Protein AF-A0A9J6DFM8-F1 (afdb_monomer)

Mean predicted aligned error: 12.53 Å

Secondary structure (DSSP, 8-state):
-HHHHHHHHHHHHHHHHHHHHHHHHHHHHHHHHHHHHHHHHHHHHHHHHH---HHHHHHHHHS-TTSHHHHHHHHHHHHHHHHHHHHGGGT-HHHHHHHHHHHHHHHHHHHHHHHHHHHHHHHTTSTT--THHHHHHHHHTHHHHHHHHHH-HHHHHHHHHHHHHHHHHHHHHHHHHHHHHHTTS---HHHHHHHHHHHHHHHHHHHHHHHHHHTT--HHHHHHHHHHHHHHHHHHHHHHHHHHHHHHHHHHHHHHHHHHHHHHHHHHHHSPPPP------------

Structure (mmCIF, N/CA/C/O backbone):
data_AF-A0A9J6DFM8-F1
#
_entry.id   AF-A0A9J6DFM8-F1
#
loop_
_atom_site.group_PDB
_atom_site.id
_atom_site.type_symbol
_atom_site.label_atom_id
_atom_site.label_alt_id
_atom_site.label_comp_id
_atom_site.label_asym_id
_atom_site.label_entity_id
_atom_site.label_seq_id
_atom_site.pdbx_PDB_ins_code
_atom_site.Cartn_x
_atom_site.Cartn_y
_atom_site.Cartn_z
_atom_site.occupancy
_atom_site.B_iso_or_equiv
_atom_site.auth_seq_id
_atom_site.auth_comp_id
_atom_site.auth_asym_id
_atom_site.auth_atom_id
_atom_site.pdbx_PDB_model_num
ATOM 1 N N . MET A 1 1 ? -20.768 5.447 91.768 1.00 67.38 1 MET A N 1
ATOM 2 C CA . MET A 1 1 ? -19.581 5.458 90.883 1.00 67.38 1 MET A CA 1
ATOM 3 C C . MET A 1 1 ? -19.637 4.311 89.875 1.00 67.38 1 MET A C 1
ATOM 5 O O . MET A 1 1 ? -19.459 4.559 88.696 1.00 67.38 1 MET A O 1
ATOM 9 N N . GLU A 1 2 ? -19.993 3.099 90.306 1.00 78.81 2 GLU A N 1
ATOM 10 C CA . GLU A 1 2 ? -20.147 1.907 89.450 1.00 78.81 2 GLU A CA 1
ATOM 11 C C . GLU A 1 2 ? -21.120 2.077 88.273 1.00 78.81 2 GLU A C 1
ATOM 13 O O . GLU A 1 2 ? -20.754 1.813 87.133 1.00 78.81 2 GLU A O 1
ATOM 18 N N . ASN A 1 3 ? -22.326 2.605 88.517 1.00 79.19 3 ASN A N 1
ATOM 19 C CA . ASN A 1 3 ? -23.301 2.823 87.442 1.00 79.19 3 ASN A CA 1
ATOM 20 C C . ASN A 1 3 ? -22.791 3.781 86.362 1.00 79.19 3 ASN A C 1
ATOM 22 O O . ASN A 1 3 ? -23.065 3.542 85.198 1.00 79.19 3 ASN A O 1
ATOM 26 N N . MET A 1 4 ? -22.022 4.809 86.740 1.00 83.00 4 MET A N 1
ATOM 27 C CA . MET A 1 4 ? -21.448 5.788 85.809 1.00 83.00 4 MET A CA 1
ATOM 28 C C . MET A 1 4 ? -20.338 5.166 84.952 1.00 83.00 4 MET A C 1
ATOM 30 O O . MET A 1 4 ? -20.261 5.445 83.764 1.00 83.00 4 MET A O 1
ATOM 34 N N . LEU A 1 5 ? -19.511 4.289 85.534 1.00 84.00 5 LEU A N 1
ATOM 35 C CA . LEU A 1 5 ? -18.491 3.536 84.797 1.00 84.00 5 LEU A CA 1
ATOM 36 C C . LEU A 1 5 ? -19.118 2.518 83.838 1.00 84.00 5 LEU A C 1
ATOM 38 O O . LEU A 1 5 ? -18.607 2.318 82.741 1.00 84.00 5 LEU A O 1
ATOM 42 N N . LYS A 1 6 ? -20.246 1.918 84.230 1.00 85.00 6 LYS A N 1
ATOM 43 C CA . LYS A 1 6 ? -20.991 0.979 83.392 1.00 85.00 6 LYS A CA 1
ATOM 44 C C . LYS A 1 6 ? -21.632 1.666 82.182 1.00 85.00 6 LYS A C 1
ATOM 46 O O . LYS A 1 6 ? -21.497 1.154 81.079 1.00 85.00 6 LYS A O 1
ATOM 51 N N . THR A 1 7 ? -22.225 2.853 82.363 1.00 83.31 7 THR A N 1
ATOM 52 C CA . THR A 1 7 ? -22.725 3.664 81.231 1.00 83.31 7 THR A CA 1
ATOM 53 C C . THR A 1 7 ? -21.581 4.082 80.313 1.00 83.31 7 THR A C 1
ATOM 55 O O . THR A 1 7 ? -21.674 3.908 79.107 1.00 83.31 7 THR A O 1
ATOM 58 N N . PHE A 1 8 ? -20.448 4.520 80.874 1.00 86.88 8 PHE A N 1
ATOM 59 C CA . PHE A 1 8 ? -19.274 4.888 80.073 1.00 86.88 8 PHE A CA 1
ATOM 60 C C . PHE A 1 8 ? -18.720 3.713 79.251 1.00 86.88 8 PHE A C 1
ATOM 62 O O . PHE A 1 8 ? -18.283 3.886 78.116 1.00 86.88 8 PHE A O 1
ATOM 69 N N . GLN A 1 9 ? -18.726 2.506 79.821 1.00 87.69 9 GLN A N 1
ATOM 70 C CA . GLN A 1 9 ? -18.308 1.285 79.136 1.00 87.69 9 GLN A CA 1
ATOM 71 C C . GLN A 1 9 ? -19.279 0.895 78.011 1.00 87.69 9 GLN A C 1
ATOM 73 O O . GLN A 1 9 ? -18.832 0.481 76.941 1.00 87.69 9 GLN A O 1
ATOM 78 N N . GLU A 1 10 ? -20.587 1.030 78.237 1.00 88.44 10 GLU A N 1
ATOM 79 C CA . GLU A 1 10 ? -21.624 0.791 77.225 1.00 88.44 10 GLU A CA 1
ATOM 80 C C . GLU A 1 10 ? -21.523 1.808 76.076 1.00 88.44 10 GLU A C 1
ATOM 82 O O . GLU A 1 10 ? -21.520 1.408 74.910 1.00 88.44 10 GLU A O 1
ATOM 87 N N . ASP A 1 11 ? -21.308 3.089 76.387 1.00 90.25 11 ASP A N 1
ATOM 88 C CA . ASP A 1 11 ? -21.128 4.160 75.401 1.00 90.25 11 ASP A CA 1
ATOM 89 C C . ASP A 1 11 ? -19.865 3.941 74.550 1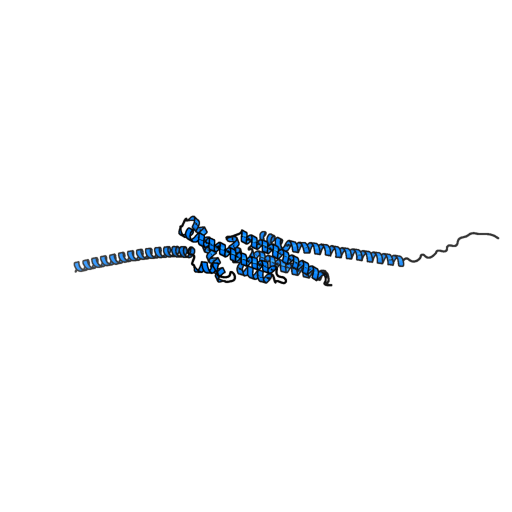.00 90.25 11 ASP A C 1
ATOM 91 O O . ASP A 1 11 ? -19.914 4.019 73.322 1.00 90.25 11 ASP A O 1
ATOM 95 N N . LEU A 1 12 ? -18.733 3.582 75.169 1.00 90.25 12 LEU A N 1
ATOM 96 C CA . LEU A 1 12 ? -17.499 3.243 74.445 1.00 90.25 12 LEU A CA 1
ATOM 97 C C . LEU A 1 12 ? -17.657 1.991 73.571 1.00 90.25 12 LEU A C 1
ATOM 99 O O . LEU A 1 12 ? -17.091 1.928 72.475 1.00 90.25 12 LEU A O 1
ATOM 103 N N . GLY A 1 13 ? -18.425 1.003 74.037 1.00 91.56 13 GLY A N 1
ATOM 104 C CA . GLY A 1 13 ? -18.766 -0.191 73.268 1.00 91.56 13 GLY A CA 1
ATOM 105 C C . GLY A 1 13 ? -19.620 0.137 72.043 1.00 91.56 13 GLY A C 1
ATOM 106 O O . GLY A 1 13 ? -19.314 -0.330 70.944 1.00 91.56 13 GLY A O 1
ATOM 107 N N . SER A 1 14 ? -20.633 0.992 72.211 1.00 91.94 14 SER A N 1
ATOM 108 C CA . SER A 1 14 ? -21.498 1.461 71.124 1.00 91.94 14 SER A CA 1
ATOM 109 C C . SER A 1 14 ? -20.715 2.272 70.094 1.00 91.94 14 SER A C 1
ATOM 111 O O . SER A 1 14 ? -20.761 1.959 68.908 1.00 91.94 14 SER A O 1
ATOM 113 N N . ILE A 1 15 ? -19.906 3.239 70.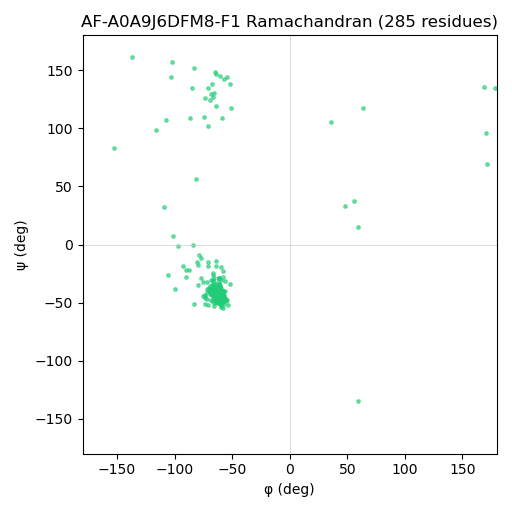540 1.00 92.56 15 ILE A N 1
ATOM 114 C CA . ILE A 1 15 ? -19.061 4.059 69.658 1.00 92.56 15 ILE A CA 1
ATOM 115 C C . ILE A 1 15 ? -18.067 3.181 68.893 1.00 92.56 15 ILE A C 1
ATOM 117 O O . ILE A 1 15 ? -17.883 3.353 67.691 1.00 92.56 15 ILE A O 1
ATOM 121 N N . SER A 1 16 ? -17.444 2.201 69.552 1.00 91.75 16 SER A N 1
ATOM 122 C CA . SER A 1 16 ? -16.525 1.275 68.878 1.00 91.75 16 SER A CA 1
ATOM 123 C C . SER A 1 16 ? -17.242 0.435 67.819 1.00 91.75 16 SER A C 1
ATOM 125 O O . SER A 1 16 ? -16.698 0.205 66.739 1.00 91.75 16 SER A O 1
ATOM 127 N N . HIS A 1 17 ? -18.475 0.004 68.091 1.00 92.62 17 HIS A N 1
ATOM 128 C CA . HIS A 1 17 ? -19.290 -0.721 67.122 1.00 92.62 17 HIS A CA 1
ATOM 129 C C . HIS A 1 17 ? -19.722 0.166 65.943 1.00 92.62 17 HIS A C 1
ATOM 131 O O . HIS A 1 17 ? -19.662 -0.264 64.790 1.00 92.62 17 HIS A O 1
ATOM 137 N N . GLU A 1 18 ? -20.088 1.421 66.198 1.00 93.94 18 GLU A N 1
ATOM 138 C CA . GLU A 1 18 ? -20.380 2.417 65.162 1.00 93.94 18 GLU A CA 1
ATOM 139 C C . GLU A 1 18 ? -19.152 2.714 64.292 1.00 93.94 18 GLU A C 1
ATOM 141 O O . GLU A 1 18 ? -19.245 2.732 63.066 1.00 93.94 18 GLU A O 1
ATOM 146 N N . ILE A 1 19 ? -17.969 2.855 64.896 1.00 92.56 19 ILE A N 1
ATOM 147 C CA . ILE A 1 19 ? -16.711 3.028 64.160 1.00 92.56 19 ILE A CA 1
ATOM 148 C C . ILE A 1 19 ? -16.433 1.803 63.281 1.00 92.56 19 ILE A C 1
ATOM 150 O O . ILE A 1 19 ? -16.115 1.956 62.101 1.00 92.56 19 ILE A O 1
ATOM 154 N N . LEU A 1 20 ? -16.595 0.588 63.815 1.00 92.88 20 LEU A N 1
ATOM 155 C CA . LEU A 1 20 ? -16.390 -0.647 63.053 1.00 92.88 20 LEU A CA 1
ATOM 156 C C . LEU A 1 20 ? -17.388 -0.785 61.898 1.00 92.88 20 LEU A C 1
ATOM 158 O O . LEU A 1 20 ? -16.997 -1.158 60.790 1.00 92.88 20 LEU A O 1
ATOM 162 N N . THR A 1 21 ? -18.661 -0.466 62.124 1.00 93.50 21 THR A N 1
ATOM 163 C CA . THR A 1 21 ? -19.697 -0.526 61.082 1.00 93.50 21 THR A CA 1
ATOM 164 C C . THR A 1 21 ? -19.465 0.527 60.000 1.00 93.50 21 THR A C 1
ATOM 166 O O . THR A 1 21 ? -19.505 0.187 58.815 1.00 93.50 21 THR A O 1
ATOM 169 N N . LEU A 1 22 ? -19.114 1.766 60.361 1.00 93.88 22 LEU A N 1
ATOM 170 C CA . LEU A 1 22 ? -18.714 2.804 59.403 1.00 93.88 22 LEU A CA 1
ATOM 171 C C . LEU A 1 22 ? -17.469 2.398 58.607 1.00 93.88 22 LEU A C 1
ATOM 173 O O . LEU A 1 22 ? -17.415 2.595 57.390 1.00 93.88 22 LEU A O 1
ATOM 177 N N . GLN A 1 23 ? -16.482 1.783 59.258 1.00 93.19 23 GLN A N 1
ATOM 178 C CA . GLN A 1 23 ? -15.271 1.310 58.593 1.00 93.19 23 GLN A CA 1
ATOM 179 C C . GLN A 1 23 ? -15.583 0.188 57.591 1.00 93.19 23 GLN A C 1
ATOM 181 O O . GLN A 1 23 ? -15.124 0.239 56.448 1.00 93.19 23 GLN A O 1
ATOM 186 N N . GLN A 1 24 ? -16.421 -0.784 57.964 1.00 93.81 24 GLN A N 1
ATOM 187 C CA . GLN A 1 24 ? -16.883 -1.842 57.056 1.00 93.81 24 GLN A CA 1
ATOM 188 C C . GLN A 1 24 ? -17.677 -1.277 55.868 1.00 93.81 24 GLN A C 1
ATOM 190 O O . GLN A 1 24 ? -17.460 -1.686 54.722 1.00 93.81 24 GLN A O 1
ATOM 195 N N . GLN A 1 25 ? -18.559 -0.304 56.111 1.00 93.94 25 GLN A N 1
ATOM 196 C CA . GLN A 1 25 ? -19.316 0.373 55.056 1.00 93.94 25 GLN A CA 1
ATOM 197 C C . GLN A 1 25 ? -18.403 1.152 54.104 1.00 93.94 25 GLN A C 1
ATOM 199 O O . GLN A 1 25 ? -18.582 1.064 52.888 1.00 93.94 25 GLN A O 1
ATOM 204 N N . SER A 1 26 ? -17.396 1.855 54.628 1.00 94.56 26 SER A N 1
ATOM 205 C CA . SER A 1 26 ? -16.405 2.590 53.834 1.00 94.56 26 SER A CA 1
ATOM 206 C C . SER A 1 26 ? -15.612 1.661 52.908 1.00 94.56 26 SER A C 1
ATOM 208 O O . SER A 1 26 ? -15.502 1.920 51.707 1.00 94.56 26 SER A O 1
ATOM 210 N N . VAL A 1 27 ? -15.147 0.514 53.417 1.00 95.06 27 VAL A N 1
ATOM 211 C CA . VAL A 1 27 ? -14.436 -0.497 52.612 1.00 95.06 27 VAL A CA 1
ATOM 212 C C . VAL A 1 27 ? -15.343 -1.081 51.528 1.00 95.06 27 VAL A C 1
ATOM 214 O O . VAL A 1 27 ? -14.951 -1.151 50.361 1.00 95.06 27 VAL A O 1
ATOM 217 N N . SER A 1 28 ? -16.576 -1.447 51.884 1.00 95.31 28 SER A N 1
ATOM 218 C CA . SER A 1 28 ? -17.578 -1.949 50.935 1.00 95.31 28 SER A CA 1
ATOM 219 C C . SER A 1 28 ? -17.885 -0.928 49.829 1.00 95.31 28 SER A C 1
ATOM 221 O O . SER A 1 28 ? -17.922 -1.272 48.643 1.00 95.31 28 SER A O 1
ATOM 223 N N . MET A 1 29 ? -18.035 0.350 50.183 1.00 93.94 29 MET A N 1
ATOM 224 C CA . MET A 1 29 ? -18.253 1.434 49.225 1.00 93.94 29 MET A CA 1
ATOM 225 C C . MET A 1 29 ? -17.044 1.637 48.304 1.00 93.94 29 MET A C 1
ATOM 227 O O . MET A 1 29 ? -17.220 1.785 47.094 1.00 93.94 29 MET A O 1
ATOM 231 N N . ASN A 1 30 ? -15.824 1.586 48.843 1.00 95.25 30 ASN A N 1
ATOM 232 C CA . ASN A 1 30 ? -14.598 1.724 48.059 1.00 95.25 30 ASN A CA 1
ATOM 233 C C . ASN A 1 30 ? -14.430 0.579 47.046 1.00 95.25 30 ASN A C 1
ATOM 235 O O . ASN A 1 30 ? -14.109 0.826 45.885 1.00 95.25 30 ASN A O 1
ATOM 239 N N . LEU A 1 31 ? -14.727 -0.662 47.447 1.00 94.44 31 LEU A N 1
ATOM 240 C CA . LEU A 1 31 ? -14.725 -1.813 46.539 1.00 94.44 31 LEU A CA 1
ATOM 241 C C . LEU A 1 31 ? -15.744 -1.641 45.406 1.00 94.44 31 LEU A C 1
ATOM 243 O O . LEU A 1 31 ? -15.413 -1.840 44.238 1.00 94.44 31 LEU A O 1
ATOM 247 N N . ARG A 1 32 ? -16.968 -1.199 45.723 1.00 94.50 32 ARG A N 1
ATOM 248 C CA . ARG A 1 32 ? -17.992 -0.907 44.705 1.00 94.50 32 ARG A CA 1
ATOM 249 C C . ARG A 1 32 ? -17.545 0.193 43.743 1.00 94.50 32 ARG A C 1
ATOM 251 O O . ARG A 1 32 ? -17.797 0.076 42.546 1.00 94.50 32 ARG A O 1
ATOM 258 N N . LEU A 1 33 ? -16.886 1.238 44.245 1.00 94.56 33 LEU A N 1
ATOM 259 C CA . LEU A 1 33 ? -16.336 2.313 43.420 1.00 94.56 33 LEU A CA 1
ATOM 260 C C . LEU A 1 33 ? -15.269 1.778 42.458 1.00 94.56 33 LEU A C 1
ATOM 262 O O . LEU A 1 33 ? -15.374 2.020 41.258 1.00 94.56 33 LEU A O 1
ATOM 266 N N . LYS A 1 34 ? -14.293 1.013 42.963 1.00 94.25 34 LYS A N 1
ATOM 267 C CA . LYS A 1 34 ? -13.225 0.415 42.148 1.00 94.25 34 LYS A CA 1
ATOM 268 C C . LYS A 1 34 ? -13.783 -0.499 41.061 1.00 94.25 34 LYS A C 1
ATOM 270 O O . LYS A 1 34 ? -13.411 -0.357 39.902 1.00 94.25 34 LYS A O 1
ATOM 275 N N . ASN A 1 35 ? -14.742 -1.359 41.407 1.00 94.06 35 ASN A N 1
ATOM 276 C CA . ASN A 1 35 ? -15.396 -2.237 40.435 1.00 94.06 35 ASN A CA 1
ATOM 277 C C . ASN A 1 35 ? -16.120 -1.432 39.344 1.00 94.06 35 ASN A C 1
ATOM 279 O O . ASN A 1 35 ? -15.998 -1.743 38.163 1.00 94.06 35 ASN A O 1
ATOM 283 N N . ARG A 1 36 ? -16.836 -0.359 39.714 1.00 94.12 36 ARG A N 1
ATOM 284 C CA . ARG A 1 36 ? -17.502 0.523 38.738 1.00 94.12 36 ARG A CA 1
ATOM 285 C C . ARG A 1 36 ? -16.509 1.270 37.852 1.00 94.12 36 ARG A C 1
ATOM 287 O O . ARG A 1 36 ? -16.782 1.434 36.671 1.00 94.12 36 ARG A O 1
ATOM 294 N N . GLN A 1 37 ? -15.384 1.725 38.399 1.00 93.69 37 GLN A N 1
ATOM 295 C CA . GLN A 1 37 ? -14.336 2.395 37.625 1.00 93.69 37 GLN A CA 1
ATOM 296 C C . GLN A 1 37 ? -13.679 1.443 36.624 1.00 93.69 37 GLN A C 1
ATOM 298 O O . GLN A 1 37 ? -13.508 1.828 35.472 1.00 93.69 37 GLN A O 1
ATOM 303 N N . ALA A 1 38 ? -13.392 0.204 37.033 1.00 93.19 38 ALA A N 1
ATOM 304 C CA . ALA A 1 38 ? -12.849 -0.820 36.144 1.00 93.19 38 ALA A CA 1
ATOM 305 C C . ALA A 1 38 ? -13.804 -1.105 34.974 1.00 93.19 38 ALA A C 1
ATOM 307 O O . ALA A 1 38 ? -13.418 -0.976 33.818 1.00 93.19 38 ALA A O 1
ATOM 308 N N . VAL A 1 39 ? -15.083 -1.375 35.265 1.00 92.62 39 VAL A N 1
ATOM 309 C CA . VAL A 1 39 ? -16.096 -1.624 34.223 1.00 92.62 39 VAL A CA 1
ATOM 310 C C . VAL A 1 39 ? -16.307 -0.399 33.328 1.00 92.62 39 VAL A C 1
ATOM 312 O O . VAL A 1 39 ? -16.448 -0.538 32.117 1.00 92.62 39 VAL A O 1
ATOM 315 N N . ARG A 1 40 ? -16.309 0.814 33.896 1.00 92.75 40 ARG A N 1
ATOM 316 C CA . ARG A 1 40 ? -16.409 2.052 33.112 1.00 92.75 40 ARG A CA 1
ATOM 317 C C . ARG A 1 40 ? -15.230 2.208 32.148 1.00 92.75 40 ARG A C 1
ATOM 319 O O . ARG A 1 40 ? -15.454 2.686 31.043 1.00 92.75 40 ARG A O 1
ATOM 326 N N . GLY A 1 41 ? -14.017 1.838 32.559 1.00 91.38 41 GLY A N 1
ATOM 327 C CA . GLY A 1 41 ? -12.832 1.874 31.699 1.00 91.38 41 GLY A CA 1
ATOM 328 C C . GLY A 1 41 ? -12.999 0.980 30.472 1.00 91.38 41 GLY A C 1
ATOM 329 O O . GLY A 1 41 ? -12.922 1.472 29.350 1.00 91.38 41 GLY A O 1
ATOM 330 N N . GLU A 1 42 ? -13.344 -0.290 30.697 1.00 89.44 42 GLU A N 1
ATOM 331 C CA . GLU A 1 42 ? -13.592 -1.274 29.632 1.00 89.44 42 GLU A CA 1
ATOM 332 C C . GLU A 1 42 ? -14.700 -0.816 28.666 1.00 89.44 42 GLU A C 1
AT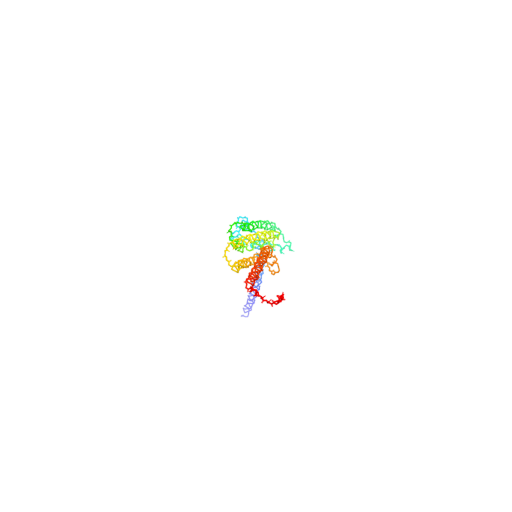OM 334 O O . GLU A 1 42 ? -14.552 -0.886 27.447 1.00 89.44 42 GLU A O 1
ATOM 339 N N . LEU A 1 43 ? -15.810 -0.292 29.201 1.00 88.25 43 LEU A N 1
ATOM 340 C CA . LEU A 1 43 ? -16.917 0.210 28.382 1.00 88.25 43 LEU A CA 1
ATOM 341 C C . LEU A 1 43 ? -16.540 1.467 27.591 1.00 88.25 43 LEU A C 1
ATOM 343 O O . LEU A 1 43 ? -16.966 1.601 26.449 1.00 88.25 43 LEU A O 1
ATOM 347 N N . SER A 1 44 ? -15.762 2.381 28.180 1.00 91.62 44 SER A N 1
ATOM 348 C CA . SER A 1 44 ? -15.301 3.588 27.482 1.00 91.62 44 SER A CA 1
ATOM 349 C C . SER A 1 44 ? -14.430 3.212 26.294 1.00 91.62 44 SER A C 1
ATOM 351 O O . SER A 1 44 ? -14.696 3.671 25.190 1.00 91.62 44 SER A O 1
ATOM 353 N N . GLN A 1 45 ? -13.463 2.316 26.503 1.00 89.12 45 GLN A N 1
ATOM 354 C CA . GLN A 1 45 ? -12.590 1.843 25.436 1.00 89.12 45 GLN A CA 1
ATOM 355 C C . GLN A 1 45 ? -13.390 1.170 24.315 1.00 89.12 45 GLN A C 1
ATOM 357 O O . GLN A 1 45 ? -13.209 1.499 23.148 1.00 89.12 45 GLN A O 1
ATOM 362 N N . PHE A 1 46 ? -14.349 0.305 24.660 1.00 88.25 46 PHE A N 1
ATOM 363 C CA . PHE A 1 46 ? -15.223 -0.321 23.666 1.00 88.25 46 PHE A CA 1
ATOM 364 C C . PHE A 1 46 ? -16.006 0.709 22.834 1.00 88.25 46 PHE A C 1
ATOM 366 O O . PHE A 1 46 ? -16.136 0.564 21.617 1.00 88.25 46 PHE A O 1
ATOM 373 N N . VAL A 1 47 ? -16.542 1.750 23.480 1.00 88.44 47 VAL A N 1
ATOM 374 C CA . VAL A 1 47 ? -17.268 2.823 22.787 1.00 88.44 47 VAL A CA 1
ATOM 375 C C . VAL A 1 47 ? -16.327 3.625 21.888 1.00 88.44 47 VAL A C 1
ATOM 377 O O . VAL A 1 47 ? -16.684 3.904 20.744 1.00 88.44 47 VAL A O 1
ATOM 380 N N . ASP A 1 48 ? -15.124 3.945 22.356 1.00 88.19 48 ASP A N 1
ATOM 381 C CA . ASP A 1 48 ? -14.117 4.661 21.570 1.00 88.19 48 ASP A CA 1
ATOM 382 C C . ASP A 1 48 ? -13.666 3.848 20.347 1.00 88.19 48 ASP A C 1
ATOM 384 O O . ASP A 1 48 ? -13.433 4.415 19.275 1.00 88.19 48 ASP A O 1
ATOM 388 N N . ASP A 1 49 ? -13.630 2.520 20.456 1.00 87.94 49 ASP A N 1
ATOM 389 C CA . ASP A 1 49 ? -13.285 1.617 19.359 1.00 87.94 49 ASP A CA 1
ATOM 390 C C . ASP A 1 49 ? -14.423 1.461 18.343 1.00 87.94 49 ASP A C 1
ATOM 392 O O . ASP A 1 49 ? -14.157 1.380 17.143 1.00 87.94 49 ASP A O 1
ATOM 396 N N . ILE A 1 50 ? -15.690 1.531 18.762 1.00 88.50 50 ILE A N 1
ATOM 397 C CA . ILE A 1 50 ? -16.836 1.369 17.853 1.00 88.50 50 ILE A CA 1
ATOM 398 C C . ILE A 1 50 ? -17.334 2.681 17.236 1.00 88.50 50 ILE A C 1
ATOM 400 O O . ILE A 1 50 ? -17.885 2.671 16.138 1.00 88.50 50 ILE A O 1
ATOM 404 N N . ILE A 1 51 ? -17.155 3.821 17.907 1.00 90.31 51 ILE A N 1
ATOM 405 C CA . ILE A 1 51 ? -17.729 5.092 17.455 1.00 90.31 51 ILE A CA 1
ATOM 406 C C . ILE A 1 51 ? -17.080 5.564 16.151 1.00 90.31 51 ILE A C 1
ATOM 408 O O . ILE A 1 51 ? -15.863 5.505 15.994 1.00 90.31 51 ILE A O 1
ATOM 412 N N . VAL A 1 52 ? -17.879 6.067 15.212 1.00 92.50 52 VAL A N 1
ATOM 413 C CA . VAL A 1 52 ? -17.385 6.690 13.976 1.00 92.50 52 VAL A CA 1
ATOM 414 C C . VAL A 1 52 ? -17.799 8.160 13.990 1.00 92.50 52 VAL A C 1
ATOM 416 O O . VAL A 1 52 ? -18.954 8.464 13.693 1.00 92.50 52 VAL A O 1
ATOM 419 N N . PRO A 1 53 ? -16.895 9.079 14.378 1.00 92.75 53 PRO A N 1
ATOM 420 C CA . PRO A 1 53 ? -17.191 10.506 14.396 1.00 92.75 53 PRO A CA 1
ATOM 421 C C . PRO A 1 53 ? -17.449 11.058 12.990 1.00 92.75 53 PRO A C 1
ATOM 423 O O . PRO A 1 53 ? -16.822 10.635 12.019 1.00 92.75 53 PRO A O 1
ATOM 426 N N . GLU A 1 54 ? -18.302 12.076 12.880 1.00 91.19 54 GLU A N 1
ATOM 427 C CA . GLU A 1 54 ? -18.573 12.749 11.601 1.00 91.19 54 GLU A CA 1
ATOM 428 C C . GLU A 1 54 ? -17.313 13.394 11.002 1.00 91.19 54 GLU A C 1
ATOM 430 O O . GLU A 1 54 ? -17.093 13.336 9.795 1.00 91.19 54 GLU A O 1
ATOM 435 N N . SER A 1 55 ? -16.417 13.911 11.846 1.00 92.75 55 SER A N 1
ATOM 436 C CA . SER A 1 55 ? -15.121 14.446 11.416 1.00 92.75 55 SER A CA 1
ATOM 437 C C . SER A 1 55 ? -14.253 13.406 10.699 1.00 92.75 55 SER A C 1
ATOM 439 O O . SER A 1 55 ? -13.590 13.729 9.716 1.00 92.75 55 SER A O 1
ATOM 441 N N . MET A 1 56 ? -14.285 12.145 11.141 1.00 92.81 56 MET A N 1
ATOM 442 C CA . MET A 1 56 ? -13.574 11.047 10.482 1.00 92.81 56 MET A CA 1
ATOM 443 C C . MET A 1 56 ? -14.157 10.774 9.092 1.00 92.81 56 MET A C 1
ATOM 445 O O . MET A 1 56 ? -13.407 10.587 8.133 1.00 92.81 56 MET A O 1
ATOM 449 N N . ILE A 1 57 ? -15.489 10.788 8.975 1.00 93.44 57 ILE A N 1
ATOM 450 C CA . ILE A 1 57 ? -16.189 10.621 7.697 1.00 93.44 57 ILE A CA 1
ATOM 451 C C . ILE A 1 57 ? -15.766 11.730 6.732 1.00 93.44 57 ILE A C 1
ATOM 453 O O . ILE A 1 57 ? -15.282 11.430 5.641 1.00 93.44 57 ILE A O 1
ATOM 457 N N . LEU A 1 58 ? -15.881 12.994 7.148 1.00 93.69 58 LEU A N 1
ATOM 458 C CA . LEU A 1 58 ? -15.530 14.152 6.323 1.00 93.69 58 LEU A CA 1
ATOM 459 C C . LEU A 1 58 ? -14.071 14.100 5.862 1.00 93.69 58 LEU A C 1
ATOM 461 O O . LEU A 1 58 ? -13.805 14.234 4.670 1.00 93.69 58 LEU A O 1
ATOM 465 N N . ASN A 1 59 ? -13.139 13.783 6.763 1.00 94.19 59 ASN A N 1
ATOM 466 C CA . ASN A 1 59 ? -11.724 13.672 6.412 1.00 94.19 59 ASN A CA 1
ATOM 467 C C . ASN A 1 59 ? -11.461 12.566 5.371 1.00 94.19 59 ASN A C 1
ATOM 469 O O . ASN A 1 59 ? -10.732 12.763 4.400 1.00 94.19 59 ASN A O 1
ATOM 473 N N . ILE A 1 60 ? -12.084 11.391 5.504 1.00 94.62 60 ILE A N 1
ATOM 474 C CA . ILE A 1 60 ? -11.916 10.314 4.511 1.00 94.62 60 ILE A CA 1
ATOM 475 C C . ILE A 1 60 ? -12.508 10.723 3.152 1.00 94.62 60 ILE A C 1
ATOM 477 O O . ILE A 1 60 ? -11.925 10.428 2.099 1.00 94.62 60 ILE A O 1
ATOM 481 N N . LEU A 1 61 ? -13.651 11.413 3.151 1.00 93.38 61 LEU A N 1
ATOM 482 C CA . LEU A 1 61 ? -14.337 11.838 1.932 1.00 93.38 61 LEU A CA 1
ATOM 483 C C . LEU A 1 61 ? -13.584 12.959 1.203 1.00 93.38 61 LEU A C 1
ATOM 485 O O . LEU A 1 61 ? -13.287 12.813 0.012 1.00 93.38 61 LEU A O 1
ATOM 489 N N . GLU A 1 62 ? -13.236 14.031 1.907 1.00 93.06 62 GLU A N 1
ATOM 490 C CA . GLU A 1 62 ? -12.837 15.316 1.321 1.00 93.06 62 GLU A CA 1
ATOM 491 C C . GLU A 1 62 ? -11.321 15.514 1.285 1.00 93.06 62 GLU A C 1
ATOM 493 O O . GLU A 1 62 ? -10.794 15.989 0.280 1.00 93.06 62 GLU A O 1
ATOM 498 N N . THR A 1 63 ? -10.594 15.073 2.314 1.00 93.00 63 THR A N 1
ATOM 499 C CA . THR A 1 63 ? -9.153 15.329 2.433 1.00 93.00 63 THR A CA 1
ATOM 500 C C . THR A 1 63 ? -8.363 14.622 1.325 1.00 93.00 63 THR A C 1
ATOM 502 O O . THR A 1 63 ? -8.558 13.420 1.094 1.00 93.00 63 THR A O 1
ATOM 505 N N . PRO A 1 64 ? -7.457 15.311 0.612 1.00 92.81 64 PRO A N 1
ATOM 506 C CA . PRO A 1 64 ? -6.557 14.681 -0.344 1.00 92.81 64 PRO A CA 1
ATOM 507 C C . PRO A 1 64 ? -5.697 13.586 0.299 1.00 92.81 64 PRO A C 1
ATOM 509 O O . PRO A 1 64 ? -5.176 13.731 1.399 1.00 92.81 64 PRO A O 1
ATOM 512 N N . VAL A 1 65 ? -5.459 12.500 -0.433 1.00 93.12 65 VAL A N 1
ATOM 513 C CA . VAL A 1 65 ? -4.643 11.357 0.032 1.00 93.12 65 VAL A CA 1
ATOM 514 C C . VAL A 1 65 ? -3.171 11.688 0.299 1.00 93.12 65 VAL A C 1
ATOM 516 O O . VAL A 1 65 ? -2.456 10.891 0.895 1.00 93.12 65 VAL A O 1
ATOM 519 N N . THR A 1 66 ? -2.687 12.837 -0.169 1.00 91.19 66 THR A N 1
ATOM 520 C CA . THR A 1 66 ? -1.315 13.301 0.069 1.00 91.19 66 THR A CA 1
ATOM 521 C C . THR A 1 66 ? -1.129 13.933 1.445 1.00 91.19 66 THR A C 1
ATOM 523 O O . THR A 1 66 ? 0.008 14.099 1.879 1.00 91.19 66 THR A O 1
ATOM 526 N N . GLU A 1 67 ? -2.221 14.316 2.104 1.00 92.94 67 GLU A N 1
ATOM 527 C CA . GLU A 1 67 ? -2.198 14.984 3.402 1.00 92.94 67 GLU A CA 1
ATOM 528 C C . GLU A 1 67 ? -2.062 13.974 4.548 1.00 92.94 67 GLU A C 1
ATOM 530 O O . GLU A 1 67 ? -2.454 12.806 4.440 1.00 92.94 67 GLU A O 1
ATOM 535 N N . LYS A 1 68 ? -1.459 14.417 5.655 1.00 91.94 68 LYS A N 1
ATOM 536 C CA . LYS A 1 68 ? -1.142 13.550 6.800 1.00 91.94 68 LYS A CA 1
ATOM 537 C C . LYS A 1 68 ? -2.415 13.113 7.520 1.00 91.94 68 LYS A C 1
ATOM 539 O O . LYS A 1 68 ? -2.520 11.973 7.962 1.00 91.94 68 LYS A O 1
ATOM 544 N N . GLU A 1 69 ? -3.385 14.009 7.567 1.00 93.44 69 GLU A N 1
ATOM 545 C CA . GLU A 1 69 ? -4.696 13.853 8.173 1.00 93.44 69 GLU A CA 1
ATOM 546 C C . GLU A 1 69 ? -5.431 12.656 7.561 1.00 93.44 69 GLU A C 1
ATOM 548 O O . GLU A 1 69 ? -5.958 11.819 8.289 1.00 93.44 69 GLU A O 1
ATOM 553 N N . PHE A 1 70 ? -5.392 12.499 6.231 1.00 95.88 70 PHE A N 1
ATOM 554 C CA . PHE A 1 70 ? -5.989 11.337 5.568 1.00 95.88 70 PHE A CA 1
ATOM 555 C C . PHE A 1 70 ? -5.335 10.028 6.026 1.00 95.88 70 PHE A C 1
ATOM 557 O O . PHE A 1 70 ? -6.031 9.053 6.308 1.00 95.88 70 PHE A O 1
ATOM 564 N N . LEU A 1 71 ? -4.002 10.000 6.125 1.00 94.44 71 LEU A N 1
ATOM 565 C CA . LEU A 1 71 ? -3.265 8.814 6.558 1.00 94.44 71 LEU A CA 1
ATOM 566 C C . LEU A 1 71 ? -3.589 8.444 8.014 1.00 94.44 71 LEU A C 1
ATOM 568 O O . LEU A 1 71 ? -3.811 7.272 8.307 1.00 94.44 71 LEU A O 1
ATOM 572 N N . GLU A 1 72 ? -3.652 9.425 8.914 1.00 94.56 72 GLU A N 1
ATOM 573 C CA . GLU A 1 72 ? -4.027 9.213 10.318 1.00 94.56 72 GLU A CA 1
ATOM 574 C C . GLU A 1 72 ? -5.446 8.645 10.441 1.00 94.56 72 GLU A C 1
ATOM 576 O O . GLU A 1 72 ? -5.657 7.646 11.131 1.00 94.56 72 GLU A O 1
ATOM 581 N N . GLN A 1 73 ? -6.409 9.212 9.710 1.00 95.06 73 GLN A N 1
ATOM 582 C CA . GLN A 1 73 ? -7.781 8.697 9.700 1.00 95.06 73 GLN A CA 1
ATOM 583 C C . GLN A 1 73 ? -7.884 7.310 9.055 1.00 95.06 73 GLN A C 1
ATOM 585 O O . GLN A 1 73 ? -8.720 6.506 9.468 1.00 95.06 73 GLN A O 1
ATOM 590 N N . LEU A 1 74 ? -7.021 6.988 8.088 1.00 96.38 74 LEU A N 1
ATOM 591 C CA . LEU A 1 74 ? -6.966 5.659 7.483 1.00 96.38 74 LEU A CA 1
ATOM 592 C C . LEU A 1 74 ? -6.497 4.589 8.483 1.00 96.38 74 LEU A C 1
ATOM 594 O O . LEU A 1 74 ? -7.066 3.501 8.496 1.00 96.38 74 LEU A O 1
ATOM 598 N N . TYR A 1 75 ? -5.519 4.892 9.346 1.00 95.56 75 TYR A N 1
ATOM 599 C CA . TYR A 1 75 ? -5.122 3.985 10.435 1.00 95.56 75 TYR A CA 1
ATOM 600 C C . TYR A 1 75 ? -6.267 3.749 11.424 1.00 95.56 75 TYR A C 1
ATOM 602 O O . TYR A 1 75 ? -6.525 2.612 11.817 1.00 95.56 75 TYR A O 1
ATOM 610 N N . VAL A 1 76 ? -6.989 4.812 11.794 1.00 95.25 76 VAL A N 1
ATOM 611 C CA . VAL A 1 76 ? -8.165 4.694 12.668 1.00 95.25 76 VAL A CA 1
ATOM 612 C C . VAL A 1 76 ? -9.243 3.839 11.998 1.00 95.25 76 VAL A C 1
ATOM 614 O O . VAL A 1 76 ? -9.816 2.962 12.639 1.00 95.25 76 VAL A O 1
ATOM 617 N N . LEU A 1 77 ? -9.493 4.036 10.700 1.00 95.69 77 LEU A N 1
ATOM 618 C CA . LEU A 1 77 ? -10.446 3.228 9.937 1.00 95.69 77 LEU A CA 1
ATOM 619 C C . LEU A 1 77 ? -10.053 1.748 9.914 1.00 95.69 77 LEU A C 1
ATOM 621 O O . LEU A 1 77 ? -10.906 0.894 10.148 1.00 95.69 77 LEU A O 1
ATOM 625 N N . ASP A 1 78 ? -8.781 1.445 9.664 1.00 96.00 78 ASP A N 1
ATOM 626 C CA . ASP A 1 78 ? -8.248 0.079 9.639 1.00 96.00 78 ASP A CA 1
ATOM 627 C C . ASP A 1 78 ? -8.452 -0.648 10.978 1.00 96.00 78 ASP A C 1
ATOM 629 O O . ASP A 1 78 ? -8.971 -1.770 11.010 1.00 96.00 78 ASP A O 1
ATOM 633 N N . HIS A 1 79 ? -8.135 0.031 12.086 1.00 93.62 79 HIS A N 1
ATOM 634 C CA . HIS A 1 79 ? -8.359 -0.483 13.435 1.00 93.62 79 HIS A CA 1
ATOM 635 C C . HIS A 1 79 ? -9.846 -0.752 13.693 1.00 93.62 79 HIS A C 1
ATOM 637 O O . HIS A 1 79 ? -10.217 -1.853 14.094 1.00 93.62 79 HIS A O 1
ATOM 643 N N . LYS A 1 80 ? -10.717 0.221 13.393 1.00 93.38 80 LYS A N 1
ATOM 644 C CA . LYS A 1 80 ? -12.167 0.105 13.614 1.00 93.38 80 LYS A CA 1
ATOM 645 C C . LYS A 1 80 ? -12.799 -1.013 12.791 1.00 93.38 80 LYS A C 1
ATOM 647 O O . LYS A 1 80 ? -13.610 -1.774 13.314 1.00 93.38 80 LYS A O 1
ATOM 652 N N . ILE A 1 81 ? -12.411 -1.158 11.522 1.00 93.44 81 ILE A N 1
ATOM 653 C CA . ILE A 1 81 ? -12.879 -2.259 10.669 1.00 93.44 81 ILE A CA 1
ATOM 654 C C . ILE A 1 81 ? -12.454 -3.606 11.258 1.00 93.44 81 ILE A C 1
ATOM 656 O O . ILE A 1 81 ? -13.267 -4.530 11.310 1.00 93.44 81 ILE A O 1
ATOM 660 N N . SER A 1 82 ? -11.198 -3.730 11.689 1.00 91.88 82 SER A N 1
ATOM 661 C CA . SER A 1 82 ? -10.668 -4.971 12.262 1.00 91.88 82 SER A CA 1
ATOM 662 C C . SER A 1 82 ? -11.373 -5.319 13.574 1.00 91.88 82 SER A C 1
ATOM 664 O O . SER A 1 82 ? -11.878 -6.431 13.719 1.00 91.88 82 SER A O 1
ATOM 666 N N . PHE A 1 83 ? -11.544 -4.338 14.461 1.00 90.19 83 PHE A N 1
ATOM 667 C CA . PHE A 1 83 ? -12.262 -4.498 15.721 1.00 90.19 83 PHE A CA 1
ATOM 668 C C . PHE A 1 83 ? -13.718 -4.932 15.511 1.00 90.19 83 PHE A C 1
ATOM 670 O O . PHE A 1 83 ? -14.169 -5.911 16.103 1.00 90.19 83 PHE A O 1
ATOM 677 N N . VAL A 1 84 ? -14.465 -4.262 14.626 1.00 89.69 84 VAL A N 1
ATOM 678 C CA . VAL A 1 84 ? -15.865 -4.625 14.344 1.00 89.69 84 VAL A CA 1
ATOM 679 C C . VAL A 1 84 ? -15.966 -6.019 13.714 1.00 89.69 84 VAL A C 1
ATOM 681 O O . VAL A 1 84 ? -16.885 -6.770 14.046 1.00 89.69 84 VAL A O 1
ATOM 684 N N . LYS A 1 85 ? -15.011 -6.410 12.857 1.00 86.31 85 LYS A N 1
ATOM 685 C CA . LYS A 1 85 ? -14.930 -7.780 12.321 1.00 86.31 85 LYS A CA 1
ATOM 686 C C . LYS A 1 85 ? -14.697 -8.810 13.431 1.00 86.31 85 LYS A C 1
ATOM 688 O O . LYS A 1 85 ? -15.381 -9.829 13.445 1.00 86.31 85 LYS A O 1
ATOM 693 N N . GLU A 1 86 ? -13.797 -8.542 14.374 1.00 85.94 86 GLU A N 1
ATOM 694 C CA . GLU A 1 86 ? -13.518 -9.424 15.516 1.00 85.94 86 GLU A CA 1
ATOM 695 C C . GLU A 1 86 ? -14.691 -9.517 16.502 1.00 85.94 86 GLU A C 1
ATOM 697 O O . GLU A 1 86 ? -14.988 -10.592 17.020 1.00 85.94 86 GLU A O 1
ATOM 702 N N . GLN A 1 87 ? -15.413 -8.420 16.748 1.00 82.31 87 GLN A N 1
ATOM 703 C CA . GLN A 1 87 ? -16.588 -8.440 17.627 1.00 82.31 87 GLN A CA 1
ATOM 704 C C . GLN A 1 87 ? -17.846 -9.005 16.948 1.00 82.31 87 GLN A C 1
ATOM 706 O O . GLN A 1 87 ? -18.832 -9.275 17.636 1.00 82.31 87 GLN A O 1
ATOM 711 N N . SER A 1 88 ? -17.829 -9.239 15.629 1.00 71.38 88 SER A N 1
ATOM 712 C CA . SER A 1 88 ? -18.968 -9.808 14.891 1.00 71.38 88 SER A CA 1
ATOM 713 C C . SER A 1 88 ? -19.388 -11.192 15.402 1.00 71.38 88 SER A C 1
ATOM 715 O O . SER A 1 88 ? -20.519 -11.590 15.152 1.00 71.38 88 SER A O 1
ATOM 717 N N . PHE A 1 89 ? -18.523 -11.912 16.124 1.00 65.31 89 PHE A N 1
ATOM 718 C CA . PHE A 1 89 ? -18.839 -13.216 16.723 1.00 65.31 89 PHE A CA 1
ATOM 719 C C . PHE A 1 89 ? -19.695 -13.130 17.995 1.00 65.31 89 PHE A C 1
ATOM 721 O O . PHE A 1 89 ? -20.169 -14.153 18.479 1.00 65.31 89 PHE A O 1
ATOM 728 N N . LYS A 1 90 ? -19.875 -11.929 18.561 1.00 71.31 90 LYS A N 1
ATOM 729 C CA . LYS A 1 90 ? -20.640 -11.709 19.800 1.00 71.31 90 LYS A CA 1
ATOM 730 C C . LYS A 1 90 ? -22.053 -11.159 19.557 1.00 71.31 90 LYS A C 1
ATOM 732 O O . LYS A 1 90 ? -22.706 -10.775 20.522 1.00 71.31 90 LYS A O 1
ATOM 737 N N . ASP A 1 91 ? -22.501 -11.077 18.298 1.00 66.06 91 ASP A N 1
ATOM 738 C CA . ASP A 1 91 ? -23.848 -10.639 17.878 1.00 66.06 91 ASP A CA 1
ATOM 739 C C . ASP A 1 91 ? -24.358 -9.337 18.533 1.00 66.06 91 ASP A C 1
ATOM 741 O O . ASP A 1 91 ? -25.553 -9.141 18.767 1.00 66.06 91 ASP A O 1
ATOM 745 N N . SER A 1 92 ? -23.455 -8.396 18.822 1.00 74.56 92 SER A N 1
ATOM 746 C CA . SER A 1 92 ? -23.844 -7.093 19.367 1.00 74.56 92 SER A CA 1
ATOM 747 C C . SER A 1 92 ? -24.489 -6.221 18.284 1.00 74.56 92 SER A C 1
ATOM 749 O O . SER A 1 92 ? -23.882 -5.964 17.242 1.00 74.56 92 SER A O 1
ATOM 751 N N . ARG A 1 93 ? -25.705 -5.715 18.544 1.00 77.81 93 ARG A N 1
ATOM 752 C CA . ARG A 1 93 ? -26.464 -4.859 17.607 1.00 77.81 93 ARG A CA 1
ATOM 753 C C . ARG A 1 93 ? -25.704 -3.588 17.222 1.00 77.81 93 ARG A C 1
ATOM 755 O O . ARG A 1 93 ? -25.656 -3.242 16.050 1.00 77.81 93 ARG A O 1
ATOM 762 N N . SER A 1 94 ? -25.011 -2.964 18.174 1.00 77.44 94 SER A N 1
ATOM 763 C CA . SER A 1 94 ? -24.232 -1.742 17.929 1.00 77.44 94 SER A CA 1
ATOM 764 C C . SER A 1 94 ? -23.105 -1.942 16.907 1.00 77.44 94 SER A C 1
ATOM 766 O O . SER A 1 94 ? -22.763 -1.017 16.178 1.00 77.44 94 SER A O 1
ATOM 768 N N . CYS A 1 95 ? -22.543 -3.154 16.813 1.00 78.88 95 CYS A N 1
ATOM 769 C CA . CYS A 1 95 ? -21.540 -3.487 15.797 1.00 78.88 95 CYS A CA 1
ATOM 770 C C . CYS A 1 95 ? -22.153 -3.598 14.402 1.00 78.88 95 CYS A C 1
ATOM 772 O O . CYS A 1 95 ? -21.487 -3.276 13.421 1.00 78.88 95 CYS A O 1
ATOM 774 N N . GLN A 1 96 ? -23.406 -4.044 14.304 1.00 80.31 96 GLN A N 1
ATOM 775 C CA . GLN A 1 96 ? -24.117 -4.147 13.031 1.00 80.31 96 GLN A CA 1
ATOM 776 C C . GLN A 1 96 ? -24.480 -2.757 12.497 1.00 80.31 96 GLN A C 1
ATOM 778 O O . GLN A 1 96 ? -24.255 -2.497 11.319 1.00 80.31 96 GLN A O 1
ATOM 783 N N . ASP A 1 97 ? -24.916 -1.843 13.368 1.00 83.56 97 ASP A N 1
ATOM 784 C CA . ASP A 1 97 ? -25.311 -0.478 12.985 1.00 83.56 97 ASP A CA 1
ATOM 785 C C . ASP A 1 97 ? -24.156 0.323 12.354 1.00 83.56 97 ASP A C 1
ATOM 787 O O . ASP A 1 97 ? -24.345 1.087 11.407 1.00 83.56 97 ASP A O 1
ATOM 791 N N . VAL A 1 98 ? -22.934 0.137 12.859 1.00 88.75 98 VAL A N 1
ATOM 792 C CA . VAL A 1 98 ? -21.743 0.866 12.388 1.00 88.75 98 VAL A CA 1
ATOM 793 C C . VAL A 1 98 ? -21.069 0.175 11.194 1.00 88.75 98 VAL A C 1
ATOM 795 O O . VAL A 1 98 ? -20.360 0.818 10.413 1.00 88.75 98 VAL A O 1
ATOM 798 N N . ARG A 1 99 ? -21.308 -1.128 11.006 1.00 87.88 99 ARG A N 1
ATOM 799 C CA . ARG A 1 99 ? -20.668 -1.948 9.967 1.00 87.88 99 ARG A CA 1
ATOM 800 C C . ARG A 1 99 ? -20.851 -1.368 8.571 1.00 87.88 99 ARG A C 1
ATOM 802 O O . ARG A 1 99 ? -19.875 -1.248 7.834 1.00 87.88 99 ARG A O 1
ATOM 809 N N . ASP A 1 100 ? -22.071 -0.976 8.225 1.00 89.69 100 ASP A N 1
ATOM 810 C CA . ASP A 1 100 ? -22.382 -0.457 6.891 1.00 89.69 100 ASP A CA 1
ATOM 811 C C . ASP A 1 100 ? -21.693 0.884 6.616 1.00 89.69 100 ASP A C 1
ATOM 813 O O . ASP A 1 100 ? -21.272 1.157 5.489 1.00 89.69 100 ASP A O 1
ATOM 817 N N . ILE A 1 101 ? -21.548 1.727 7.643 1.00 91.94 101 ILE A N 1
ATOM 818 C CA . ILE A 1 101 ? -20.843 3.009 7.540 1.00 91.94 101 ILE A CA 1
ATOM 819 C C . ILE A 1 101 ? -19.353 2.755 7.307 1.00 91.94 101 ILE A C 1
ATOM 821 O O . ILE A 1 101 ? -18.777 3.308 6.368 1.00 91.94 101 ILE A O 1
ATOM 825 N N . LEU A 1 102 ? -18.740 1.882 8.111 1.00 94.06 102 LEU A N 1
ATOM 826 C CA . LEU A 1 102 ? -17.332 1.510 7.961 1.00 94.06 102 LEU A CA 1
ATOM 827 C C . LEU A 1 102 ? -17.051 0.882 6.596 1.00 94.06 102 LEU A C 1
ATOM 829 O O . LEU A 1 102 ? -16.046 1.208 5.972 1.00 94.06 102 LEU A O 1
ATOM 833 N N . GLU A 1 103 ? -17.950 0.035 6.097 1.00 93.31 103 GLU A N 1
ATOM 834 C CA . GLU A 1 103 ? -17.813 -0.593 4.785 1.00 93.31 103 GLU A CA 1
ATOM 835 C C . GLU A 1 103 ? -17.870 0.443 3.650 1.00 93.31 103 GLU A C 1
ATOM 837 O O . GLU A 1 103 ? -17.037 0.422 2.741 1.00 93.31 103 GLU A O 1
ATOM 842 N N . LYS A 1 104 ? -18.783 1.419 3.726 1.00 94.94 104 LYS A N 1
ATOM 843 C CA . LYS A 1 104 ? -18.849 2.530 2.760 1.00 94.94 104 LYS A CA 1
ATOM 844 C C . LYS A 1 104 ? -17.597 3.410 2.807 1.00 94.94 104 LYS A C 1
ATOM 846 O O . LYS A 1 104 ? -17.059 3.762 1.754 1.00 94.94 104 LYS A O 1
ATOM 851 N N . LEU A 1 105 ? -17.105 3.737 4.005 1.00 95.88 105 LEU A N 1
ATOM 852 C CA . LEU A 1 105 ? -15.857 4.490 4.185 1.00 95.88 105 LEU A CA 1
ATOM 853 C C . LEU A 1 105 ? -14.658 3.731 3.618 1.00 95.88 105 LEU A C 1
ATOM 855 O O . LEU A 1 105 ? -13.840 4.318 2.911 1.00 95.88 105 LEU A O 1
ATOM 859 N N . LYS A 1 106 ? -14.590 2.420 3.867 1.00 96.31 106 LYS A N 1
ATOM 860 C CA . LYS A 1 106 ? -13.564 1.524 3.328 1.00 96.31 106 LYS A CA 1
ATOM 861 C C . LYS A 1 106 ? -13.544 1.566 1.804 1.00 96.31 106 LYS A C 1
ATOM 863 O O . LYS A 1 106 ? -12.491 1.813 1.224 1.00 96.31 106 LYS A O 1
ATOM 868 N N . LEU A 1 107 ? -14.697 1.388 1.153 1.00 96.50 107 LEU A N 1
ATOM 869 C CA . LEU A 1 107 ? -14.803 1.443 -0.310 1.00 96.50 107 LEU A CA 1
ATOM 870 C C . LEU A 1 107 ? -14.349 2.799 -0.864 1.00 96.50 107 LEU A C 1
ATOM 872 O O . LEU A 1 107 ? -13.607 2.852 -1.848 1.00 96.50 107 LEU A O 1
ATOM 876 N N . LYS A 1 108 ? -14.733 3.903 -0.212 1.00 96.50 108 LYS A N 1
ATOM 877 C CA . LYS A 1 108 ? -14.285 5.237 -0.624 1.00 96.50 108 LYS A CA 1
ATOM 878 C C . LYS A 1 108 ? -12.773 5.413 -0.469 1.00 96.50 108 LYS A C 1
ATOM 880 O O . LYS A 1 108 ? -12.135 5.931 -1.388 1.00 96.50 108 LYS A O 1
ATOM 885 N N . ALA A 1 109 ? -12.204 4.978 0.655 1.00 97.19 109 ALA A N 1
ATOM 886 C CA . ALA A 1 109 ? -10.768 5.036 0.909 1.00 97.19 109 ALA A CA 1
ATOM 887 C C . ALA A 1 109 ? -9.984 4.212 -0.124 1.00 97.19 109 ALA A C 1
ATOM 889 O O . ALA A 1 109 ? -9.039 4.731 -0.717 1.00 97.19 109 ALA A O 1
ATOM 890 N N . ILE A 1 110 ? -10.428 2.982 -0.416 1.00 97.75 110 ILE A N 1
ATOM 891 C CA . ILE A 1 110 ? -9.854 2.119 -1.463 1.00 97.75 110 ILE A CA 1
ATOM 892 C C . ILE A 1 110 ? -9.839 2.845 -2.810 1.00 97.75 110 ILE A C 1
ATOM 894 O O . ILE A 1 110 ? -8.802 2.880 -3.470 1.00 97.75 110 ILE A O 1
ATOM 898 N N . GLY A 1 111 ? -10.958 3.463 -3.206 1.00 97.06 111 GLY A N 1
ATOM 899 C CA . GLY A 1 111 ? -11.052 4.203 -4.465 1.00 97.06 111 GLY A CA 1
ATOM 900 C C . GLY A 1 111 ? -10.021 5.331 -4.570 1.00 97.06 111 GLY A C 1
ATOM 901 O O . GLY A 1 111 ? -9.287 5.403 -5.555 1.00 97.06 111 GLY A O 1
ATOM 902 N N . LYS A 1 112 ? -9.909 6.166 -3.528 1.00 97.00 112 LYS A N 1
ATOM 903 C CA . LYS A 1 112 ? -8.953 7.288 -3.487 1.00 97.00 112 LYS A CA 1
ATOM 904 C C . LYS A 1 112 ? -7.497 6.807 -3.497 1.00 97.00 112 LYS A C 1
ATOM 906 O O . LYS A 1 112 ? -6.661 7.361 -4.209 1.00 97.00 112 LYS A O 1
ATOM 911 N N . ILE A 1 113 ? -7.193 5.757 -2.734 1.00 97.31 113 ILE A N 1
ATOM 912 C CA . ILE A 1 113 ? -5.855 5.155 -2.680 1.00 97.31 113 ILE A CA 1
ATOM 913 C C . ILE A 1 113 ? -5.467 4.562 -4.039 1.00 97.31 113 ILE A C 1
ATOM 915 O O . ILE A 1 113 ? -4.352 4.783 -4.516 1.00 97.31 113 ILE A O 1
ATOM 919 N N . ARG A 1 114 ? -6.385 3.823 -4.673 1.00 97.44 114 ARG A N 1
ATOM 920 C CA . ARG A 1 114 ? -6.178 3.226 -5.996 1.00 97.44 114 ARG A CA 1
ATOM 921 C C . ARG A 1 114 ? -5.849 4.291 -7.031 1.00 97.44 114 ARG A C 1
ATOM 923 O O . ARG A 1 114 ? -4.867 4.146 -7.754 1.00 97.44 114 ARG A O 1
ATOM 930 N N . GLU A 1 115 ? -6.647 5.356 -7.080 1.00 96.38 115 GLU A N 1
ATOM 931 C CA . GLU A 1 115 ? -6.430 6.475 -7.998 1.00 96.38 115 GLU A CA 1
ATOM 932 C C . GLU A 1 115 ? -5.036 7.084 -7.812 1.00 96.38 115 GLU A C 1
ATOM 934 O O . GLU A 1 115 ? -4.286 7.212 -8.779 1.00 96.38 115 GLU A O 1
ATOM 939 N N . TYR A 1 116 ? -4.643 7.361 -6.567 1.00 96.06 116 TYR A N 1
ATOM 940 C CA . TYR A 1 116 ? -3.323 7.899 -6.252 1.00 96.06 116 TYR A CA 1
ATOM 941 C C . TYR A 1 116 ? -2.175 6.989 -6.693 1.00 96.06 116 TYR A C 1
ATOM 943 O O . TYR A 1 116 ? -1.241 7.446 -7.357 1.00 96.06 116 TYR A O 1
ATOM 951 N N . LEU A 1 117 ? -2.223 5.703 -6.332 1.00 96.50 117 LEU A N 1
ATOM 952 C CA . LEU A 1 117 ? -1.143 4.767 -6.638 1.00 96.50 117 LEU A CA 1
ATOM 953 C C . LEU A 1 117 ? -1.008 4.555 -8.148 1.00 96.50 117 LEU A C 1
ATOM 955 O O . LEU A 1 117 ? 0.100 4.666 -8.673 1.00 96.50 117 LEU A O 1
ATOM 959 N N . LEU A 1 118 ? -2.117 4.353 -8.866 1.00 95.81 118 LEU A N 1
ATOM 960 C CA . LEU A 1 118 ? -2.093 4.243 -10.327 1.00 95.81 118 LEU A CA 1
ATOM 961 C C . LEU A 1 118 ? -1.596 5.534 -10.983 1.00 95.81 118 LEU A C 1
ATOM 963 O O . LEU A 1 118 ? -0.775 5.479 -11.896 1.00 95.81 118 LEU A O 1
ATOM 967 N N . GLN A 1 119 ? -2.005 6.705 -10.486 1.00 94.56 119 GLN A N 1
ATOM 968 C CA . GLN A 1 119 ? -1.489 7.982 -10.975 1.00 94.56 119 GLN A CA 1
ATOM 969 C C . GLN A 1 119 ? 0.039 8.061 -10.837 1.00 94.56 119 GLN A C 1
ATOM 971 O O . GLN A 1 119 ? 0.707 8.502 -11.775 1.00 94.56 119 GLN A O 1
ATOM 976 N N . LYS A 1 120 ? 0.619 7.605 -9.715 1.00 93.19 120 LYS A N 1
ATOM 977 C CA . LYS A 1 120 ? 2.083 7.535 -9.552 1.00 93.19 120 LYS A CA 1
ATOM 978 C C . LYS A 1 120 ? 2.731 6.561 -10.532 1.00 93.19 120 LYS A C 1
ATOM 980 O O . LYS A 1 120 ? 3.749 6.922 -11.119 1.00 93.19 120 LYS A O 1
ATOM 985 N N . VAL A 1 121 ? 2.119 5.401 -10.778 1.00 93.88 121 VAL A N 1
ATOM 986 C CA . VAL A 1 121 ? 2.595 4.446 -11.792 1.00 93.88 121 VAL A CA 1
ATOM 987 C C . VAL A 1 121 ? 2.593 5.073 -13.190 1.00 93.88 121 VAL A C 1
ATOM 989 O O . VAL A 1 121 ? 3.573 4.974 -13.930 1.00 93.88 121 VAL A O 1
ATOM 992 N N . TYR A 1 122 ? 1.541 5.808 -13.549 1.00 92.38 122 TYR A N 1
ATOM 993 C CA . TYR A 1 122 ? 1.454 6.467 -14.851 1.00 92.38 122 TYR A CA 1
ATOM 994 C C . TYR A 1 122 ? 2.474 7.593 -15.040 1.00 92.38 122 TYR A C 1
ATOM 996 O O . TYR A 1 122 ? 2.884 7.849 -16.176 1.00 92.38 122 TYR A O 1
ATOM 1004 N N . LEU A 1 123 ? 2.947 8.236 -13.965 1.00 90.19 123 LEU A N 1
ATOM 1005 C CA . LEU A 1 123 ? 4.017 9.234 -14.066 1.00 90.19 123 LEU A CA 1
ATOM 1006 C C . LEU A 1 123 ? 5.319 8.641 -14.612 1.00 90.19 123 LEU A C 1
ATOM 1008 O O . LEU A 1 123 ? 6.047 9.360 -15.293 1.00 90.19 123 LEU A O 1
ATOM 1012 N N . PHE A 1 124 ? 5.589 7.348 -14.400 1.00 88.81 124 PHE A N 1
ATOM 1013 C CA . PHE A 1 124 ? 6.787 6.701 -14.941 1.00 88.81 124 PHE A CA 1
ATOM 1014 C C . PHE A 1 124 ? 6.833 6.734 -16.474 1.00 88.81 124 PHE A C 1
ATOM 1016 O O . PHE A 1 124 ? 7.910 6.788 -17.061 1.00 88.81 124 PHE A O 1
ATOM 1023 N N . ARG A 1 125 ? 5.673 6.760 -17.141 1.00 87.56 125 ARG A N 1
ATOM 1024 C CA . ARG A 1 125 ? 5.579 6.754 -18.611 1.00 87.56 125 ARG A CA 1
ATOM 1025 C C . ARG A 1 125 ? 6.038 8.062 -19.253 1.00 87.56 125 ARG A C 1
ATOM 1027 O O . ARG A 1 125 ? 6.244 8.100 -20.465 1.00 87.56 125 ARG A O 1
ATOM 1034 N N . LYS A 1 126 ? 6.179 9.144 -18.479 1.00 85.25 126 LYS A N 1
ATOM 1035 C CA . LYS A 1 126 ? 6.622 10.437 -19.007 1.00 85.25 126 LYS A CA 1
ATOM 1036 C C . LYS A 1 126 ? 8.115 10.376 -19.374 1.00 85.25 126 LYS A C 1
ATOM 1038 O O . LYS A 1 126 ? 8.916 9.876 -18.580 1.00 85.25 126 LYS A O 1
ATOM 1043 N N . PRO A 1 127 ? 8.520 10.897 -20.545 1.00 72.62 127 PRO A N 1
ATOM 1044 C CA . PRO A 1 127 ? 9.914 10.857 -20.978 1.00 72.62 127 PRO A CA 1
ATOM 1045 C C . PRO A 1 127 ? 10.824 11.604 -19.995 1.00 72.62 127 PRO A C 1
ATOM 1047 O O . PRO A 1 127 ? 10.428 12.619 -19.429 1.00 72.62 127 PRO A O 1
ATOM 1050 N N . MET A 1 128 ? 12.051 11.105 -19.814 1.00 72.19 128 MET A N 1
ATOM 1051 C CA . MET A 1 128 ? 13.071 11.670 -18.909 1.00 72.19 128 MET A CA 1
ATOM 1052 C C . MET A 1 128 ? 12.664 11.748 -17.428 1.00 72.19 128 MET A C 1
ATOM 1054 O O . MET A 1 128 ? 13.326 12.422 -16.640 1.00 72.19 128 MET A O 1
ATOM 1058 N N . THR A 1 129 ? 11.600 11.053 -17.022 1.00 78.38 129 THR A N 1
ATOM 1059 C CA . THR A 1 129 ? 11.198 11.003 -15.614 1.00 78.38 129 THR A CA 1
ATOM 1060 C C . THR A 1 129 ? 12.243 10.259 -14.800 1.00 78.38 129 THR A C 1
ATOM 1062 O O . THR A 1 129 ? 12.572 9.110 -15.093 1.00 78.38 129 THR A O 1
ATOM 1065 N N . ASN A 1 130 ? 12.727 10.894 -13.734 1.00 85.31 130 ASN A N 1
ATOM 1066 C CA . ASN A 1 130 ? 13.485 10.189 -12.715 1.00 85.31 130 ASN A CA 1
ATOM 1067 C C . ASN A 1 130 ? 12.524 9.280 -11.932 1.00 85.31 130 ASN A C 1
ATOM 1069 O O . ASN A 1 130 ? 11.780 9.757 -11.074 1.00 85.31 130 ASN A O 1
ATOM 1073 N N . TYR A 1 131 ? 12.542 7.981 -12.243 1.00 85.25 131 TYR A N 1
ATOM 1074 C CA . TYR A 1 131 ? 11.670 6.965 -11.646 1.00 85.25 131 TYR A CA 1
ATOM 1075 C C . TYR A 1 131 ? 11.804 6.874 -10.116 1.00 85.25 131 TYR A C 1
ATOM 1077 O O . TYR A 1 131 ? 10.845 6.507 -9.440 1.00 85.25 131 TYR A O 1
ATOM 1085 N N . GLN A 1 132 ? 12.930 7.315 -9.547 1.00 87.62 132 GLN A N 1
ATOM 1086 C CA . GLN A 1 132 ? 13.148 7.317 -8.099 1.00 87.62 132 GLN A CA 1
ATOM 1087 C C . GLN A 1 132 ? 12.228 8.297 -7.372 1.00 87.62 132 GLN A C 1
ATOM 1089 O O . GLN A 1 132 ? 11.845 8.060 -6.231 1.00 87.62 132 GLN A O 1
ATOM 1094 N N . VAL A 1 133 ? 11.857 9.413 -8.008 1.00 89.88 133 VAL A N 1
ATOM 1095 C CA . VAL A 1 133 ? 11.018 10.436 -7.366 1.00 89.88 133 VAL A CA 1
ATOM 1096 C C . VAL A 1 133 ? 9.607 9.893 -7.081 1.00 89.88 133 VAL A C 1
ATOM 1098 O O . VAL A 1 133 ? 9.193 9.939 -5.918 1.00 89.88 133 VAL A O 1
ATOM 1101 N N . PRO A 1 134 ? 8.867 9.330 -8.061 1.00 89.69 134 PRO A N 1
ATOM 1102 C CA . PRO A 1 134 ? 7.586 8.696 -7.769 1.00 89.69 134 PRO A CA 1
ATOM 1103 C C . PRO A 1 134 ? 7.714 7.436 -6.898 1.00 89.69 134 PRO A C 1
ATOM 1105 O O . PRO A 1 134 ? 6.859 7.247 -6.037 1.00 89.69 134 PRO A O 1
ATOM 1108 N N . GLN A 1 135 ? 8.774 6.626 -7.035 1.00 93.12 135 GLN A N 1
ATOM 1109 C CA . GLN A 1 135 ? 9.014 5.468 -6.155 1.00 93.12 135 GLN A CA 1
ATOM 1110 C C . GLN A 1 135 ? 9.151 5.881 -4.682 1.00 93.12 135 GLN A C 1
ATOM 1112 O O . GLN A 1 135 ? 8.455 5.353 -3.818 1.00 93.12 135 GLN A O 1
ATOM 1117 N N . ASN A 1 136 ? 9.968 6.894 -4.386 1.00 93.00 136 ASN A N 1
ATOM 1118 C CA . ASN A 1 136 ? 10.113 7.419 -3.028 1.00 93.00 136 ASN A CA 1
ATOM 1119 C C . ASN A 1 136 ? 8.798 8.002 -2.490 1.00 93.00 136 ASN A C 1
ATOM 1121 O O . ASN A 1 136 ? 8.495 7.863 -1.307 1.00 93.00 136 ASN A O 1
ATOM 1125 N N . ALA A 1 137 ? 7.989 8.636 -3.345 1.00 91.94 137 ALA A N 1
ATOM 1126 C CA . ALA A 1 137 ? 6.659 9.098 -2.952 1.00 91.94 137 ALA A CA 1
ATOM 1127 C C . ALA A 1 137 ? 5.717 7.929 -2.6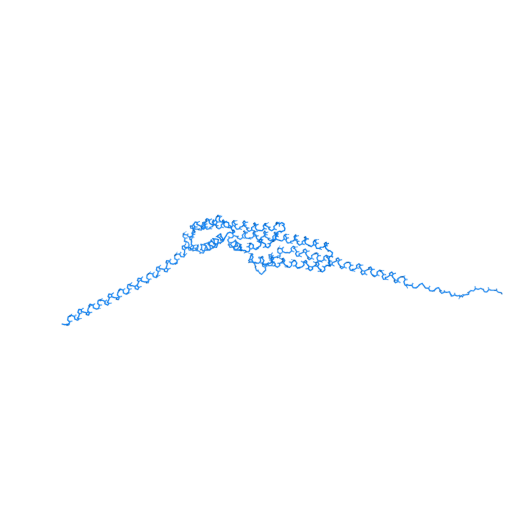17 1.00 91.94 137 ALA A C 1
ATOM 1129 O O . ALA A 1 137 ? 4.949 8.025 -1.665 1.00 91.94 137 ALA A O 1
ATOM 1130 N N . MET A 1 138 ? 5.781 6.820 -3.357 1.00 93.62 138 MET A N 1
ATOM 1131 C CA . MET A 1 138 ? 5.007 5.613 -3.053 1.00 93.62 138 MET A CA 1
ATOM 1132 C C . MET A 1 138 ? 5.467 4.964 -1.742 1.00 93.62 138 MET A C 1
ATOM 1134 O O . MET A 1 138 ? 4.623 4.630 -0.915 1.00 93.62 138 MET A O 1
ATOM 1138 N N . LEU A 1 139 ? 6.779 4.874 -1.496 1.00 94.19 139 LEU A N 1
ATOM 1139 C CA . LEU A 1 139 ? 7.336 4.344 -0.244 1.00 94.19 139 LEU A CA 1
ATOM 1140 C C . LEU A 1 139 ? 6.889 5.140 0.988 1.00 94.19 139 LEU A C 1
ATOM 1142 O O . LEU A 1 139 ? 6.497 4.545 1.990 1.00 94.19 139 LEU A O 1
ATOM 1146 N N . LYS A 1 140 ? 6.854 6.478 0.904 1.00 93.31 140 LYS A N 1
ATOM 1147 C CA . LYS A 1 140 ? 6.332 7.330 1.992 1.00 93.31 140 LYS A CA 1
ATOM 1148 C C . LYS A 1 140 ? 4.895 6.985 2.385 1.00 93.31 140 LYS A C 1
ATOM 1150 O O . LYS A 1 140 ? 4.532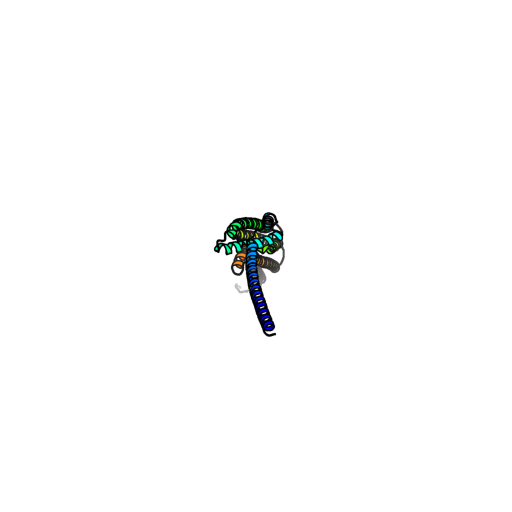 7.124 3.547 1.00 93.31 140 LYS A O 1
ATOM 1155 N N . HIS A 1 141 ? 4.096 6.519 1.428 1.00 93.38 141 HIS A N 1
ATOM 1156 C CA . HIS A 1 141 ? 2.712 6.108 1.639 1.00 93.38 141 HIS A CA 1
ATOM 1157 C C . HIS A 1 141 ? 2.538 4.584 1.538 1.00 93.38 141 HIS A C 1
ATOM 1159 O O . HIS A 1 141 ? 1.484 4.106 1.127 1.00 93.38 141 HIS A O 1
ATOM 1165 N N . LYS A 1 142 ? 3.549 3.798 1.937 1.00 94.31 142 LYS A N 1
ATOM 1166 C CA . LYS A 1 142 ? 3.523 2.324 1.896 1.00 94.31 142 LYS A CA 1
ATOM 1167 C C . LYS A 1 142 ? 2.292 1.711 2.574 1.00 94.31 142 LYS A C 1
ATOM 1169 O O . LYS A 1 142 ? 1.772 0.704 2.096 1.00 94.31 142 LYS A O 1
ATOM 1174 N N . PHE A 1 143 ? 1.786 2.338 3.639 1.00 96.06 143 PHE A N 1
ATOM 1175 C CA . PHE A 1 143 ? 0.583 1.869 4.332 1.00 96.06 143 PHE A CA 1
ATOM 1176 C C . PHE A 1 143 ? -0.643 1.772 3.413 1.00 96.06 143 PHE A C 1
ATOM 1178 O O . PHE A 1 143 ? -1.491 0.913 3.614 1.00 96.06 143 PHE A O 1
ATOM 1185 N N . PHE A 1 144 ? -0.717 2.575 2.350 1.00 96.75 144 PHE A N 1
ATOM 1186 C CA . PHE A 1 144 ? -1.788 2.473 1.361 1.00 96.75 144 PHE A CA 1
ATOM 1187 C C . PHE A 1 144 ? -1.832 1.102 0.693 1.00 96.75 144 PHE A C 1
ATOM 1189 O O . PHE A 1 144 ? -2.902 0.511 0.574 1.00 96.75 144 PHE A O 1
ATOM 1196 N N . TYR A 1 145 ? -0.676 0.569 0.294 1.00 96.19 145 TYR A N 1
ATOM 1197 C CA . TYR A 1 145 ? -0.614 -0.761 -0.303 1.00 96.19 145 TYR A CA 1
ATOM 1198 C C . TYR A 1 145 ? -0.947 -1.851 0.722 1.00 96.19 145 TYR A C 1
ATOM 1200 O O . TYR A 1 145 ? -1.699 -2.774 0.416 1.00 96.19 145 TYR A O 1
ATOM 1208 N N . GLN A 1 146 ? -0.463 -1.707 1.960 1.00 96.38 146 GLN A N 1
ATOM 1209 C CA . GLN A 1 146 ? -0.800 -2.613 3.062 1.00 96.38 146 GLN A CA 1
ATOM 1210 C C . GLN A 1 146 ? -2.313 -2.648 3.328 1.00 96.38 146 GLN A C 1
ATOM 1212 O O . GLN A 1 146 ? -2.895 -3.726 3.418 1.00 96.38 146 GLN A O 1
ATOM 1217 N N . PHE A 1 147 ? -2.960 -1.483 3.389 1.00 97.00 147 PHE A N 1
ATOM 1218 C CA . PHE A 1 147 ? -4.403 -1.360 3.581 1.00 97.00 147 PHE A CA 1
ATOM 1219 C C . PHE A 1 147 ? -5.185 -2.065 2.462 1.00 97.00 147 PHE A C 1
ATOM 1221 O O . PHE A 1 147 ? -6.121 -2.818 2.734 1.00 97.00 147 PHE A O 1
ATOM 1228 N N . LEU A 1 148 ? -4.767 -1.891 1.203 1.00 97.31 148 LEU A N 1
ATOM 1229 C CA . LEU A 1 148 ? -5.365 -2.604 0.071 1.00 97.31 148 LEU A CA 1
ATOM 1230 C C . LEU A 1 148 ? -5.169 -4.122 0.177 1.00 97.31 148 LEU A C 1
ATOM 1232 O O . LEU A 1 148 ? -6.113 -4.872 -0.031 1.00 97.31 148 LEU A O 1
ATOM 1236 N N . MET A 1 149 ? -3.982 -4.601 0.551 1.00 95.81 149 MET A N 1
ATOM 1237 C CA . MET A 1 149 ? -3.727 -6.039 0.714 1.00 95.81 149 MET A CA 1
ATOM 1238 C C . MET A 1 149 ? -4.606 -6.691 1.792 1.00 95.81 149 MET A C 1
ATOM 1240 O O . MET A 1 149 ? -4.994 -7.857 1.653 1.00 95.81 149 MET A O 1
ATOM 1244 N N . THR A 1 150 ? -4.929 -5.946 2.851 1.00 95.44 150 THR A N 1
ATOM 1245 C CA . THR A 1 150 ? -5.794 -6.411 3.942 1.00 95.44 150 THR A CA 1
ATOM 1246 C C . THR A 1 150 ? -7.266 -6.431 3.540 1.00 95.44 150 THR A C 1
ATOM 1248 O O . THR A 1 150 ? -7.968 -7.400 3.837 1.00 95.44 150 THR A O 1
ATOM 1251 N N . HIS A 1 151 ? -7.747 -5.381 2.868 1.00 94.56 151 HIS A N 1
ATOM 1252 C CA . HIS A 1 151 ? -9.185 -5.178 2.658 1.00 94.56 151 HIS A CA 1
ATOM 1253 C C . HIS A 1 151 ? -9.686 -5.457 1.243 1.00 94.56 151 HIS A C 1
ATOM 1255 O O . HIS A 1 151 ? -10.861 -5.783 1.112 1.00 94.56 151 HIS A O 1
ATOM 1261 N N . GLU A 1 152 ? -8.840 -5.329 0.216 1.00 95.62 152 GLU A N 1
ATOM 1262 C CA . GLU A 1 152 ? -9.212 -5.482 -1.197 1.00 95.62 152 GLU A CA 1
ATOM 1263 C C . GLU A 1 152 ? -8.029 -5.940 -2.077 1.00 95.62 152 GLU A C 1
ATOM 1265 O O . GLU A 1 152 ? -7.337 -5.157 -2.742 1.00 95.62 152 GLU A O 1
ATOM 1270 N N . ARG A 1 153 ? -7.791 -7.257 -2.085 1.00 96.06 153 ARG A N 1
ATOM 1271 C CA . ARG A 1 153 ? -6.624 -7.877 -2.738 1.00 96.06 153 ARG A CA 1
ATOM 1272 C C . ARG A 1 153 ? -6.614 -7.729 -4.257 1.00 96.06 153 ARG A C 1
ATOM 1274 O O . ARG A 1 153 ? -5.536 -7.712 -4.847 1.00 96.06 153 ARG A O 1
ATOM 1281 N N . GLU A 1 154 ? -7.779 -7.634 -4.891 1.00 96.12 154 GLU A N 1
ATOM 1282 C CA . GLU A 1 154 ? -7.871 -7.498 -6.348 1.00 96.12 154 GLU A CA 1
ATOM 1283 C C . GLU A 1 154 ? -7.320 -6.143 -6.810 1.00 96.12 154 GLU A C 1
ATOM 1285 O O . GLU A 1 154 ? -6.513 -6.086 -7.737 1.00 96.12 154 GLU A O 1
ATOM 1290 N N . VAL A 1 155 ? -7.640 -5.060 -6.093 1.00 96.88 155 VAL A N 1
ATOM 1291 C CA . VAL A 1 155 ? -7.091 -3.721 -6.368 1.00 96.88 155 VAL A CA 1
ATOM 1292 C C . VAL A 1 155 ? -5.582 -3.673 -6.111 1.00 96.88 155 VAL A C 1
ATOM 1294 O O . VAL A 1 155 ? -4.833 -3.078 -6.888 1.00 96.88 155 VAL A O 1
ATOM 1297 N N . ALA A 1 156 ? -5.103 -4.327 -5.049 1.00 96.62 156 ALA A N 1
ATOM 1298 C CA . ALA A 1 156 ? -3.668 -4.428 -4.780 1.00 96.62 156 ALA A CA 1
ATOM 1299 C C . ALA A 1 156 ? -2.918 -5.190 -5.891 1.00 96.62 156 ALA A C 1
ATOM 1301 O O . ALA A 1 156 ? -1.801 -4.810 -6.259 1.00 96.62 156 ALA A O 1
ATOM 1302 N N . ARG A 1 157 ? -3.530 -6.251 -6.438 1.00 96.56 157 ARG A N 1
ATOM 1303 C CA . ARG A 1 157 ? -2.991 -7.012 -7.572 1.00 96.56 157 ARG A CA 1
ATOM 1304 C C . ARG A 1 157 ? -2.926 -6.152 -8.828 1.00 96.56 157 ARG A C 1
ATOM 1306 O O . ARG A 1 157 ? -1.876 -6.106 -9.455 1.00 96.56 157 ARG A O 1
ATOM 1313 N N . GLU A 1 158 ? -3.998 -5.429 -9.138 1.00 97.56 158 GLU A N 1
ATOM 1314 C CA . GLU A 1 158 ? -4.056 -4.519 -10.284 1.00 97.56 158 GLU A CA 1
ATOM 1315 C C . GLU A 1 158 ? -2.891 -3.516 -10.271 1.00 97.56 158 GLU A C 1
ATOM 1317 O O . GLU A 1 158 ? -2.147 -3.413 -11.242 1.00 97.56 158 GLU A O 1
ATOM 1322 N N . ILE A 1 159 ? -2.685 -2.820 -9.148 1.00 96.94 159 ILE A N 1
ATOM 1323 C CA . ILE A 1 159 ? -1.615 -1.819 -9.008 1.00 96.94 159 ILE A CA 1
ATOM 1324 C C . ILE A 1 159 ? -0.234 -2.453 -9.186 1.00 96.94 159 ILE A C 1
ATOM 1326 O O . ILE A 1 159 ? 0.642 -1.867 -9.825 1.00 96.94 159 ILE A O 1
ATOM 1330 N N . ARG A 1 160 ? -0.027 -3.643 -8.612 1.00 96.56 160 ARG A N 1
ATOM 1331 C CA . ARG A 1 160 ? 1.235 -4.377 -8.728 1.00 96.56 160 ARG A CA 1
ATOM 1332 C C . ARG A 1 160 ? 1.504 -4.779 -10.175 1.00 96.56 160 ARG A C 1
ATOM 1334 O O . ARG A 1 160 ? 2.605 -4.551 -10.666 1.00 96.56 160 ARG A O 1
ATOM 1341 N N . ASP A 1 161 ? 0.521 -5.355 -10.850 1.00 96.44 161 ASP A N 1
ATOM 1342 C CA . ASP A 1 161 ? 0.684 -5.855 -12.212 1.00 96.44 161 ASP A CA 1
ATOM 1343 C C . ASP A 1 161 ? 0.898 -4.685 -13.198 1.00 96.44 161 ASP A C 1
ATOM 1345 O O . ASP A 1 161 ? 1.795 -4.743 -14.044 1.00 96.44 161 ASP A O 1
ATOM 1349 N N . GLU A 1 162 ? 0.181 -3.569 -13.015 1.00 96.62 162 GLU A N 1
ATOM 1350 C CA . GLU A 1 162 ? 0.365 -2.336 -13.796 1.00 96.62 162 GLU A CA 1
ATOM 1351 C C . GLU A 1 162 ? 1.756 -1.711 -13.580 1.00 96.62 162 GLU A C 1
ATOM 1353 O O . GLU A 1 162 ? 2.394 -1.239 -14.532 1.00 96.62 162 GLU A O 1
ATOM 1358 N N . TYR A 1 163 ? 2.255 -1.725 -12.336 1.00 96.50 163 TYR A N 1
ATOM 1359 C CA . TYR A 1 163 ? 3.613 -1.289 -12.003 1.00 96.50 163 TYR A CA 1
ATOM 1360 C C . TYR A 1 163 ? 4.661 -2.156 -12.704 1.00 96.50 163 TYR A C 1
ATOM 1362 O O . TYR A 1 163 ? 5.551 -1.623 -13.368 1.00 96.50 163 TYR A O 1
ATOM 1370 N N . VAL A 1 164 ? 4.539 -3.481 -12.588 1.00 95.88 164 VAL A N 1
ATOM 1371 C CA . VAL A 1 164 ? 5.487 -4.449 -13.155 1.00 95.88 164 VAL A CA 1
ATOM 1372 C C . VAL A 1 164 ? 5.584 -4.302 -14.669 1.00 95.88 164 VAL A C 1
ATOM 1374 O O . VAL A 1 164 ? 6.688 -4.204 -15.211 1.00 95.88 164 VAL A O 1
ATOM 1377 N N . ASP A 1 165 ? 4.444 -4.239 -15.361 1.00 95.50 165 ASP A N 1
ATOM 1378 C CA . ASP A 1 165 ? 4.425 -4.085 -16.815 1.00 95.50 165 ASP A CA 1
ATOM 1379 C C . ASP A 1 165 ? 5.000 -2.728 -17.251 1.00 95.50 165 ASP A C 1
ATOM 1381 O O . ASP A 1 165 ? 5.835 -2.658 -18.162 1.00 95.50 165 ASP A O 1
ATOM 1385 N N . THR A 1 166 ? 4.611 -1.645 -16.570 1.00 94.69 166 THR A N 1
ATOM 1386 C CA . THR A 1 166 ? 5.092 -0.295 -16.887 1.00 94.69 166 THR A CA 1
ATOM 1387 C C . THR A 1 166 ? 6.599 -0.174 -16.656 1.00 94.69 166 THR A C 1
ATOM 1389 O O . THR A 1 166 ? 7.321 0.277 -17.550 1.00 94.69 166 THR A O 1
ATOM 1392 N N . MET A 1 167 ? 7.094 -0.611 -15.496 1.00 93.69 167 MET A N 1
ATOM 1393 C CA . MET A 1 167 ? 8.509 -0.515 -15.146 1.00 93.69 167 MET A CA 1
ATOM 1394 C C . MET A 1 167 ? 9.370 -1.412 -16.038 1.00 93.69 167 MET A C 1
ATOM 1396 O O . MET A 1 167 ? 10.391 -0.962 -16.563 1.00 93.69 167 MET A O 1
ATOM 1400 N N . GLY A 1 168 ? 8.921 -2.641 -16.312 1.00 94.06 168 GLY A N 1
ATOM 1401 C CA . GLY A 1 168 ? 9.619 -3.552 -17.218 1.00 94.06 168 GLY A CA 1
ATOM 1402 C C . GLY A 1 168 ? 9.788 -2.967 -18.626 1.00 94.06 168 GLY A C 1
ATOM 1403 O O . GLY A 1 168 ? 10.871 -3.048 -19.211 1.00 94.06 168 GLY A O 1
ATOM 1404 N N . LYS A 1 169 ? 8.755 -2.303 -19.169 1.00 93.12 169 LYS A N 1
ATOM 1405 C CA . LYS A 1 169 ? 8.831 -1.607 -20.470 1.00 93.12 169 LYS A CA 1
ATOM 1406 C C . LYS A 1 169 ? 9.792 -0.417 -20.445 1.00 93.12 169 LYS A C 1
ATOM 1408 O O . LYS A 1 169 ? 10.551 -0.229 -21.400 1.00 93.12 169 LYS A O 1
ATOM 1413 N N . ILE A 1 170 ? 9.765 0.381 -19.378 1.00 91.06 170 ILE A N 1
ATOM 1414 C CA . ILE A 1 170 ? 10.618 1.568 -19.233 1.00 91.06 170 ILE A CA 1
ATOM 1415 C C . ILE A 1 170 ? 12.085 1.170 -19.135 1.00 91.06 170 ILE A C 1
ATOM 1417 O O . ILE A 1 170 ? 12.895 1.686 -19.904 1.00 91.06 170 ILE A O 1
ATOM 1421 N N . LEU A 1 171 ? 12.421 0.226 -18.253 1.00 90.75 171 LEU A N 1
ATOM 1422 C CA . LEU A 1 171 ? 13.793 -0.249 -18.082 1.00 90.75 171 LEU A CA 1
ATOM 1423 C C . LEU A 1 171 ? 14.318 -0.875 -19.376 1.00 90.75 171 LEU A C 1
ATOM 1425 O O . LEU A 1 171 ? 15.413 -0.531 -19.821 1.00 90.75 171 LEU A O 1
ATOM 1429 N N . PHE A 1 172 ? 13.513 -1.702 -20.048 1.00 92.00 172 PHE A N 1
ATOM 1430 C CA . PHE A 1 172 ? 13.889 -2.266 -21.343 1.00 92.00 172 PHE A CA 1
ATOM 1431 C C . PHE A 1 172 ? 14.171 -1.176 -22.390 1.00 92.00 172 PHE A C 1
ATOM 1433 O O . PHE A 1 172 ? 15.210 -1.197 -23.050 1.00 92.00 172 PHE A O 1
ATOM 1440 N N . SER A 1 173 ? 13.271 -0.199 -22.536 1.00 91.44 173 SER A N 1
ATOM 1441 C CA . SER A 1 173 ? 13.423 0.899 -23.500 1.00 91.44 173 SER A CA 1
ATOM 1442 C C . SER A 1 173 ? 14.639 1.781 -23.195 1.00 91.44 173 SER A C 1
ATOM 1444 O O . SER A 1 173 ? 15.399 2.140 -24.106 1.00 91.44 173 SER A O 1
ATOM 1446 N N . TYR A 1 174 ? 14.861 2.083 -21.912 1.00 90.00 174 TYR A N 1
ATOM 1447 C CA . TYR A 1 174 ? 16.018 2.825 -21.422 1.00 90.00 174 TYR A CA 1
ATOM 1448 C C . TYR A 1 174 ? 17.315 2.119 -21.810 1.00 90.00 174 TYR A C 1
ATOM 1450 O O . TYR A 1 174 ? 18.145 2.711 -22.502 1.00 90.00 174 TYR A O 1
ATOM 1458 N N . PHE A 1 175 ? 17.462 0.839 -21.456 1.00 90.62 175 PHE A N 1
ATOM 1459 C CA . PHE A 1 175 ? 18.683 0.094 -21.746 1.00 90.62 175 PHE A CA 1
ATOM 1460 C C . PHE A 1 175 ? 18.880 -0.154 -23.238 1.00 90.62 175 PHE A C 1
ATOM 1462 O O . PHE A 1 175 ? 19.993 0.006 -23.727 1.00 90.62 175 PHE A O 1
ATOM 1469 N N . LYS A 1 176 ? 17.819 -0.438 -24.000 1.00 90.25 176 LYS A N 1
ATOM 1470 C CA . LYS A 1 176 ? 17.905 -0.557 -25.463 1.00 90.25 176 LYS A CA 1
ATOM 1471 C C . LYS A 1 176 ? 18.451 0.726 -26.094 1.00 90.25 176 LYS A C 1
ATOM 1473 O O . LYS A 1 176 ? 19.346 0.686 -26.937 1.00 90.25 176 LYS A O 1
ATOM 1478 N N . THR A 1 177 ? 17.932 1.877 -25.672 1.00 90.19 177 THR A N 1
ATOM 1479 C CA . THR A 1 177 ? 18.387 3.187 -26.157 1.00 90.19 177 THR A CA 1
ATOM 1480 C C . THR A 1 177 ? 19.814 3.488 -25.703 1.00 90.19 177 THR A C 1
ATOM 1482 O O . THR A 1 177 ? 20.619 3.982 -26.492 1.00 90.19 177 THR A O 1
ATOM 1485 N N . TYR A 1 178 ? 20.138 3.170 -24.452 1.00 89.12 178 TYR A N 1
ATOM 1486 C CA . TYR A 1 178 ? 21.459 3.359 -23.864 1.00 89.12 178 TYR A CA 1
ATOM 1487 C C . TYR A 1 178 ? 22.529 2.534 -24.587 1.00 89.12 178 TYR A C 1
ATOM 1489 O O . TYR A 1 178 ? 23.522 3.102 -25.040 1.00 89.12 178 TYR A O 1
ATOM 1497 N N . THR A 1 179 ? 22.288 1.238 -24.807 1.00 86.56 179 THR A N 1
ATOM 1498 C CA . THR A 1 179 ? 23.166 0.356 -25.588 1.00 86.56 179 THR A CA 1
ATOM 1499 C C . THR A 1 179 ? 23.360 0.889 -27.005 1.00 86.56 179 THR A C 1
ATOM 1501 O O . THR A 1 179 ? 24.495 1.030 -27.449 1.00 86.56 179 THR A O 1
ATOM 1504 N N . ASN A 1 180 ? 22.286 1.279 -27.700 1.00 87.75 180 ASN A N 1
ATOM 1505 C CA . ASN A 1 180 ? 22.388 1.833 -29.056 1.00 87.75 180 ASN A CA 1
ATOM 1506 C C . ASN A 1 180 ? 23.209 3.129 -29.124 1.00 87.75 180 ASN A C 1
ATOM 1508 O O . ASN A 1 180 ? 23.871 3.382 -30.127 1.00 87.75 180 ASN A O 1
ATOM 1512 N N . ARG A 1 181 ? 23.150 3.977 -28.091 1.00 88.25 181 ARG A N 1
ATOM 1513 C CA . ARG A 1 181 ? 23.965 5.200 -28.011 1.00 88.25 181 ARG A CA 1
ATOM 1514 C C . ARG A 1 181 ? 25.423 4.876 -27.712 1.00 88.25 181 ARG A C 1
ATOM 1516 O O . ARG A 1 181 ? 26.296 5.431 -28.365 1.00 88.25 181 ARG A O 1
ATOM 1523 N N . LEU A 1 182 ? 25.673 3.962 -26.778 1.00 85.25 182 LEU A N 1
ATOM 1524 C CA . LEU A 1 182 ? 27.016 3.507 -26.422 1.00 85.25 182 LEU A CA 1
ATOM 1525 C C . LEU A 1 182 ? 27.746 2.867 -27.604 1.00 85.25 182 LEU A C 1
ATOM 1527 O O . LEU A 1 182 ? 28.901 3.196 -27.830 1.00 85.25 182 LEU A O 1
ATOM 1531 N N . MET A 1 183 ? 27.069 2.031 -28.396 1.00 81.12 183 MET A N 1
ATOM 1532 C CA . MET A 1 183 ? 27.673 1.394 -29.576 1.00 81.12 183 MET A CA 1
ATOM 1533 C C . MET A 1 183 ? 28.085 2.392 -30.672 1.00 81.12 183 MET A C 1
ATOM 1535 O O . MET A 1 183 ? 28.887 2.053 -31.534 1.00 81.12 183 MET A O 1
ATOM 1539 N N . LYS A 1 184 ? 27.553 3.622 -30.662 1.00 85.88 184 LYS A N 1
ATOM 1540 C CA . LYS A 1 184 ? 27.982 4.688 -31.586 1.00 85.88 184 LYS A CA 1
ATOM 1541 C C . LYS A 1 184 ? 29.266 5.385 -31.136 1.00 85.88 184 LYS A C 1
ATOM 1543 O O . LYS A 1 184 ? 29.851 6.126 -31.921 1.00 85.88 184 LYS A O 1
ATOM 1548 N N . LEU A 1 185 ? 29.677 5.201 -29.883 1.00 85.38 185 LEU A N 1
ATOM 1549 C CA . LEU A 1 185 ? 30.889 5.803 -29.347 1.00 85.38 185 LEU A CA 1
ATOM 1550 C C . LEU A 1 185 ? 32.089 4.917 -29.691 1.00 85.38 185 LEU A C 1
ATOM 1552 O O . LEU A 1 185 ? 32.046 3.704 -29.507 1.00 85.38 185 LEU A O 1
ATOM 1556 N N . GLN A 1 186 ? 33.177 5.526 -30.161 1.00 80.88 186 GLN A N 1
ATOM 1557 C CA . GLN A 1 186 ? 34.415 4.824 -30.519 1.00 80.88 186 GLN A CA 1
ATOM 1558 C C . GLN A 1 186 ? 35.275 4.527 -29.277 1.00 80.88 186 GLN A C 1
ATOM 1560 O O . GLN A 1 186 ? 36.419 4.963 -29.184 1.00 80.88 186 GLN A O 1
ATOM 1565 N N . TYR A 1 187 ? 34.712 3.824 -28.293 1.00 84.75 187 TYR A N 1
ATOM 1566 C CA . TYR A 1 187 ? 35.450 3.353 -27.118 1.00 84.75 187 TYR A CA 1
ATOM 1567 C C . TYR A 1 187 ? 35.794 1.862 -27.231 1.00 84.75 187 TYR A C 1
ATOM 1569 O O . TYR A 1 187 ? 35.087 1.124 -27.922 1.00 84.75 187 TYR A O 1
ATOM 1577 N N . PRO A 1 188 ? 36.836 1.396 -26.515 1.00 84.81 188 PRO A N 1
ATOM 1578 C CA . PRO A 1 188 ? 37.115 -0.029 -26.370 1.00 84.81 188 PRO A CA 1
ATOM 1579 C C . PRO A 1 188 ? 35.898 -0.788 -25.834 1.00 84.81 188 PRO A C 1
ATOM 1581 O O . PRO A 1 188 ? 35.156 -0.277 -24.985 1.00 84.81 188 PRO A O 1
ATOM 1584 N N . PHE A 1 189 ? 35.709 -2.017 -26.315 1.00 81.75 189 PHE A N 1
ATOM 1585 C CA . PHE A 1 189 ? 34.570 -2.858 -25.952 1.00 81.75 189 PHE A CA 1
ATOM 1586 C C . PHE A 1 189 ? 34.471 -3.063 -24.437 1.00 81.75 189 PHE A C 1
ATOM 1588 O O . PHE A 1 189 ? 33.384 -2.976 -23.873 1.00 81.75 189 PHE A O 1
ATOM 1595 N N . GLU A 1 190 ? 35.603 -3.254 -23.763 1.00 84.44 190 GLU A N 1
ATOM 1596 C CA . GLU A 1 190 ? 35.702 -3.464 -22.320 1.00 84.44 190 GLU A CA 1
ATOM 1597 C C . GLU A 1 190 ? 35.109 -2.285 -21.544 1.00 84.44 190 GLU A C 1
ATOM 1599 O O . GLU A 1 190 ? 34.364 -2.475 -20.579 1.00 84.44 190 GLU A O 1
ATOM 1604 N N . SER A 1 191 ? 35.383 -1.058 -21.994 1.00 86.88 191 SER A N 1
ATOM 1605 C CA . SER A 1 191 ? 34.855 0.166 -21.389 1.00 86.88 191 SER A CA 1
ATOM 1606 C C . SER A 1 191 ? 33.343 0.285 -21.587 1.00 86.88 191 SER A C 1
ATOM 1608 O O . SER A 1 191 ? 32.620 0.618 -20.643 1.00 86.88 191 SER A O 1
ATOM 1610 N N . LEU A 1 192 ? 32.849 -0.033 -22.789 1.00 84.88 192 LEU A N 1
ATOM 1611 C CA . LEU A 1 192 ? 31.416 -0.027 -23.097 1.00 84.88 192 LEU A CA 1
ATOM 1612 C C . LEU A 1 192 ? 30.668 -1.092 -22.287 1.00 84.88 192 LEU A C 1
ATOM 1614 O O . LEU A 1 192 ? 29.640 -0.797 -21.675 1.00 84.88 192 LEU A O 1
ATOM 1618 N N . PHE A 1 193 ? 31.205 -2.311 -22.235 1.00 84.50 193 PHE A N 1
ATOM 1619 C CA . PHE A 1 193 ? 30.638 -3.426 -21.486 1.00 84.50 193 PHE A CA 1
ATOM 1620 C C . PHE A 1 193 ? 30.590 -3.118 -19.989 1.00 84.50 193 PHE A C 1
ATOM 1622 O O . PHE A 1 193 ? 29.532 -3.223 -19.369 1.00 84.50 193 PHE A O 1
ATOM 1629 N N . ARG A 1 194 ? 31.701 -2.644 -19.412 1.00 87.81 194 ARG A N 1
ATOM 1630 C CA . ARG A 1 194 ? 31.771 -2.258 -17.998 1.00 87.81 194 ARG A CA 1
ATOM 1631 C C . ARG A 1 194 ? 30.745 -1.177 -17.655 1.00 87.81 194 ARG A C 1
ATOM 1633 O O . ARG A 1 194 ? 30.056 -1.289 -16.644 1.00 87.81 194 ARG A O 1
ATOM 1640 N N . SER A 1 195 ? 30.613 -0.158 -18.504 1.00 89.19 195 SER A N 1
ATOM 1641 C CA . SER A 1 195 ? 29.632 0.915 -18.318 1.00 89.19 195 SER A CA 1
ATOM 1642 C C . SER A 1 195 ? 28.189 0.390 -18.327 1.00 89.19 195 SER A C 1
ATOM 1644 O O . SER A 1 195 ? 27.402 0.754 -17.453 1.00 89.19 195 SER A O 1
ATOM 1646 N N . GLN A 1 196 ? 27.861 -0.526 -19.246 1.00 87.56 196 GLN A N 1
ATOM 1647 C CA . GLN A 1 196 ? 26.547 -1.173 -19.303 1.00 87.56 196 GLN A CA 1
ATOM 1648 C C . GLN A 1 196 ? 26.243 -2.013 -18.063 1.00 87.56 196 GLN A C 1
ATOM 1650 O O . GLN A 1 196 ? 25.154 -1.886 -17.506 1.00 87.56 196 GLN A O 1
ATOM 1655 N N . GLN A 1 197 ? 27.200 -2.824 -17.606 1.00 89.06 197 GLN A N 1
ATOM 1656 C CA . GLN A 1 197 ? 27.014 -3.682 -16.434 1.00 89.06 197 GLN A CA 1
ATOM 1657 C C . GLN A 1 197 ? 26.808 -2.870 -15.151 1.00 89.06 197 GLN A C 1
ATOM 1659 O O . GLN A 1 197 ? 25.915 -3.190 -14.369 1.00 89.06 197 GLN A O 1
ATOM 1664 N N . TYR A 1 198 ? 27.561 -1.782 -14.950 1.00 92.12 198 TYR A N 1
ATOM 1665 C CA . TYR A 1 198 ? 27.341 -0.905 -13.795 1.00 92.12 198 TYR A CA 1
ATOM 1666 C C . TYR A 1 198 ? 25.961 -0.253 -13.814 1.00 92.12 198 TYR A C 1
ATOM 1668 O O . TYR A 1 198 ? 25.277 -0.249 -12.792 1.00 92.12 198 TYR A O 1
ATOM 1676 N N . ALA A 1 199 ? 25.536 0.271 -14.967 1.00 90.94 199 ALA A N 1
ATOM 1677 C CA . ALA A 1 199 ? 24.212 0.866 -15.096 1.00 90.94 199 ALA A CA 1
ATOM 1678 C C . ALA A 1 199 ? 23.111 -0.172 -14.823 1.00 90.94 199 ALA A C 1
ATOM 1680 O O . ALA A 1 199 ? 22.163 0.119 -14.095 1.00 90.94 199 ALA A O 1
ATOM 1681 N N . LEU A 1 200 ? 23.245 -1.386 -15.364 1.00 91.12 200 LEU A N 1
ATOM 1682 C CA . LEU A 1 200 ? 22.306 -2.482 -15.136 1.00 91.12 200 LEU A CA 1
ATOM 1683 C C . LEU A 1 200 ? 22.213 -2.852 -13.654 1.00 91.12 200 LEU A C 1
ATOM 1685 O O . LEU A 1 200 ? 21.107 -2.913 -13.124 1.00 91.12 200 LEU A O 1
ATOM 1689 N N . LEU A 1 201 ? 23.354 -3.050 -12.990 1.00 92.38 201 LEU A N 1
ATOM 1690 C CA . LEU A 1 201 ? 23.409 -3.437 -11.583 1.00 92.38 201 LEU A CA 1
ATOM 1691 C C . LEU A 1 201 ? 22.807 -2.364 -10.667 1.00 92.38 201 LEU A C 1
ATOM 1693 O O . LEU A 1 201 ? 21.999 -2.692 -9.806 1.00 92.38 201 LEU A O 1
ATOM 1697 N N . ASP A 1 202 ? 23.142 -1.087 -10.872 1.00 92.38 202 ASP A N 1
ATOM 1698 C CA . ASP A 1 202 ? 22.605 0.015 -10.058 1.00 92.38 202 ASP A CA 1
ATOM 1699 C C . ASP A 1 202 ? 21.073 0.111 -10.169 1.00 92.38 202 ASP A C 1
ATOM 1701 O O . ASP A 1 202 ? 20.372 0.217 -9.162 1.00 92.38 202 ASP A O 1
ATOM 1705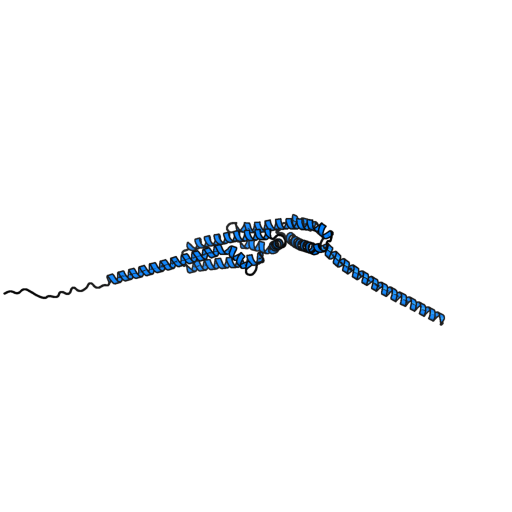 N N . ASN A 1 203 ? 20.535 -0.006 -11.389 1.00 91.56 203 ASN A N 1
ATOM 1706 C CA . ASN A 1 203 ? 19.087 -0.003 -11.609 1.00 91.56 203 ASN A CA 1
ATOM 1707 C C . ASN A 1 203 ? 18.426 -1.260 -11.021 1.00 91.56 203 ASN A C 1
ATOM 1709 O O . ASN A 1 203 ? 17.395 -1.150 -10.365 1.00 91.56 203 ASN A O 1
ATOM 1713 N N . ALA A 1 204 ? 19.032 -2.436 -11.206 1.00 92.81 204 ALA A N 1
ATOM 1714 C CA . ALA A 1 204 ? 18.535 -3.701 -10.672 1.00 92.81 204 ALA A CA 1
ATOM 1715 C C . ALA A 1 204 ? 18.458 -3.693 -9.139 1.00 92.81 204 ALA A C 1
ATOM 1717 O O . ALA A 1 204 ? 17.429 -4.053 -8.573 1.00 92.81 204 ALA A O 1
ATOM 1718 N N . CYS A 1 205 ? 19.521 -3.250 -8.463 1.00 93.94 205 CYS A N 1
ATOM 1719 C CA . CYS A 1 205 ? 19.567 -3.180 -7.005 1.00 93.94 205 CYS A CA 1
ATOM 1720 C C . CYS A 1 205 ? 18.503 -2.226 -6.454 1.00 93.94 205 CYS A C 1
ATOM 1722 O O . CYS A 1 205 ? 17.779 -2.586 -5.527 1.00 93.94 205 CYS A O 1
ATOM 1724 N N . ARG A 1 206 ? 18.372 -1.026 -7.036 1.00 93.25 206 ARG A N 1
ATOM 1725 C CA . ARG A 1 206 ? 17.343 -0.060 -6.621 1.00 93.25 206 ARG A CA 1
ATOM 1726 C C . ARG A 1 206 ? 15.937 -0.600 -6.825 1.00 93.25 206 ARG A C 1
ATOM 1728 O O . ARG A 1 206 ? 15.106 -0.468 -5.932 1.00 93.25 206 ARG A O 1
ATOM 1735 N N . GLU A 1 207 ? 15.690 -1.234 -7.966 1.00 94.62 207 GLU A N 1
ATOM 1736 C CA . GLU A 1 207 ? 14.387 -1.816 -8.265 1.00 94.62 207 GLU A CA 1
ATOM 1737 C C . GLU A 1 207 ? 14.049 -2.958 -7.304 1.00 94.62 207 GLU A C 1
ATOM 1739 O O . GLU A 1 207 ? 12.947 -3.006 -6.769 1.00 94.62 207 GLU A O 1
ATOM 1744 N N . TYR A 1 208 ? 15.009 -3.838 -7.009 1.00 95.31 208 TYR A N 1
ATOM 1745 C CA . TYR A 1 208 ? 14.815 -4.921 -6.048 1.00 95.31 208 TYR A CA 1
ATOM 1746 C C . TYR A 1 208 ? 14.486 -4.396 -4.643 1.00 95.31 208 TYR A C 1
ATOM 1748 O O . TYR A 1 208 ? 13.549 -4.879 -4.003 1.00 95.31 208 TYR A O 1
ATOM 1756 N N . LEU A 1 209 ? 15.211 -3.375 -4.172 1.00 94.81 209 LEU A N 1
ATOM 1757 C CA . LEU A 1 209 ? 14.943 -2.737 -2.879 1.00 94.81 209 LEU A CA 1
ATOM 1758 C C . LEU A 1 209 ? 13.552 -2.097 -2.847 1.00 94.81 209 LEU A C 1
ATOM 1760 O O . LEU A 1 209 ? 12.790 -2.342 -1.916 1.00 94.81 209 LEU A O 1
ATOM 1764 N N . PHE A 1 210 ? 13.186 -1.344 -3.887 1.00 95.75 210 PHE A N 1
ATOM 1765 C CA . PHE A 1 210 ? 11.861 -0.736 -3.963 1.00 95.75 210 PHE A CA 1
ATOM 1766 C C . PHE A 1 210 ? 10.756 -1.797 -3.950 1.00 95.75 210 PHE A C 1
ATOM 1768 O O . PHE A 1 210 ? 9.808 -1.694 -3.174 1.00 95.75 210 PHE A O 1
ATOM 1775 N N . VAL A 1 211 ? 10.876 -2.827 -4.790 1.00 95.50 211 VAL A N 1
ATOM 1776 C CA . VAL A 1 211 ? 9.853 -3.865 -4.953 1.00 95.50 211 VAL A CA 1
ATOM 1777 C C . VAL A 1 211 ? 9.654 -4.658 -3.664 1.00 95.50 211 VAL A C 1
ATOM 1779 O O . VAL A 1 211 ? 8.518 -4.876 -3.245 1.00 95.50 211 VAL A O 1
ATOM 1782 N N . THR A 1 212 ? 10.746 -5.067 -3.016 1.00 95.56 212 THR A N 1
ATOM 1783 C CA . THR A 1 212 ? 10.687 -5.794 -1.738 1.00 95.56 212 THR A CA 1
ATOM 1784 C C . THR A 1 212 ? 10.060 -4.946 -0.638 1.00 95.56 212 THR A C 1
ATOM 1786 O O . THR A 1 212 ? 9.204 -5.427 0.107 1.00 95.56 212 THR A O 1
ATOM 1789 N N . GLU A 1 213 ? 10.430 -3.668 -0.562 1.00 95.88 213 GLU A N 1
ATOM 1790 C CA . GLU A 1 213 ? 9.942 -2.775 0.478 1.00 95.88 213 GLU A CA 1
ATOM 1791 C C . GLU A 1 213 ? 8.483 -2.360 0.260 1.00 95.88 213 GLU A C 1
ATOM 1793 O O . GLU A 1 213 ? 7.677 -2.494 1.184 1.00 95.88 213 GLU A O 1
ATOM 1798 N N . PHE A 1 214 ? 8.121 -1.874 -0.929 1.00 96.75 214 PHE A N 1
ATOM 1799 C CA . PHE A 1 214 ? 6.787 -1.344 -1.215 1.00 96.7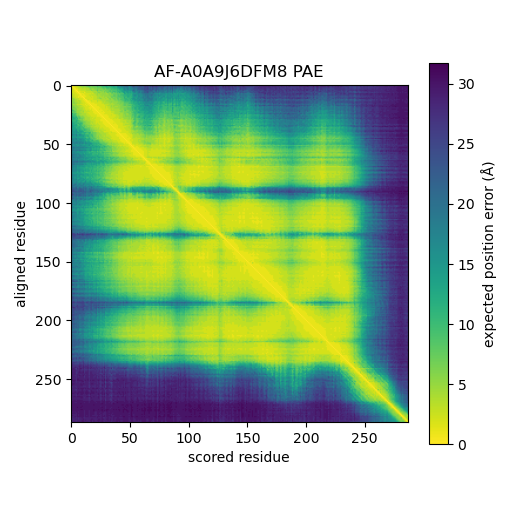5 214 PHE A CA 1
ATOM 1800 C C . PHE A 1 214 ? 5.727 -2.448 -1.289 1.00 96.75 214 PHE A C 1
ATOM 1802 O O . PHE A 1 214 ? 4.680 -2.329 -0.654 1.00 96.75 214 PHE A O 1
ATOM 1809 N N . PHE A 1 215 ? 6.009 -3.545 -2.003 1.00 96.31 215 PHE A N 1
ATOM 1810 C CA . PHE A 1 215 ? 5.069 -4.664 -2.142 1.00 96.31 215 PHE A CA 1
ATOM 1811 C C . PHE A 1 215 ? 5.134 -5.662 -0.980 1.00 96.31 215 PHE A C 1
ATOM 1813 O O . PHE A 1 215 ? 4.365 -6.621 -0.966 1.00 96.31 215 PHE A O 1
ATOM 1820 N N . MET A 1 216 ? 6.013 -5.433 0.005 1.00 95.31 216 MET A N 1
ATOM 1821 C CA . MET A 1 216 ? 6.141 -6.253 1.219 1.00 95.31 216 MET A CA 1
ATOM 1822 C C . MET A 1 216 ? 6.396 -7.738 0.912 1.00 95.31 216 MET A C 1
ATOM 1824 O O . MET A 1 216 ? 5.885 -8.625 1.596 1.00 95.31 216 MET A O 1
ATOM 1828 N N . VAL A 1 217 ? 7.183 -8.011 -0.130 1.00 94.06 217 VAL A N 1
ATOM 1829 C CA . VAL A 1 217 ? 7.528 -9.367 -0.576 1.00 94.06 217 VAL A CA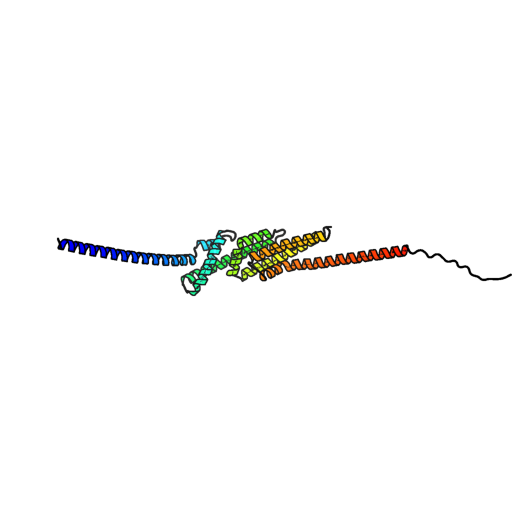 1
ATOM 1830 C C . VAL A 1 217 ? 8.945 -9.738 -0.156 1.00 94.06 217 VAL A C 1
ATOM 1832 O O . VAL A 1 217 ? 9.854 -8.908 -0.177 1.00 94.06 217 VAL A O 1
ATOM 1835 N N . THR A 1 218 ? 9.153 -11.006 0.194 1.00 94.38 218 THR A N 1
ATOM 1836 C CA . THR A 1 218 ? 10.460 -11.546 0.591 1.00 94.38 218 THR A CA 1
ATOM 1837 C C . THR A 1 218 ? 10.707 -12.916 -0.042 1.00 94.38 218 THR A C 1
ATOM 1839 O O . THR A 1 218 ? 9.783 -13.582 -0.517 1.00 94.38 218 THR A O 1
ATOM 1842 N N . GLY A 1 219 ? 11.976 -13.335 -0.081 1.00 94.19 219 GLY A N 1
ATOM 1843 C CA . GLY A 1 219 ? 12.365 -14.664 -0.554 1.00 94.19 219 GLY A CA 1
ATOM 1844 C C . GLY A 1 219 ? 11.948 -14.937 -2.012 1.00 94.19 219 GLY A C 1
ATOM 1845 O O . GLY A 1 219 ? 12.143 -14.071 -2.868 1.00 94.19 219 GLY A O 1
ATOM 1846 N N . PRO A 1 220 ? 11.373 -16.117 -2.320 1.00 94.75 220 PRO A N 1
ATOM 1847 C CA . PRO A 1 220 ? 11.017 -16.497 -3.691 1.00 94.75 220 PRO A CA 1
ATOM 1848 C C . PRO A 1 220 ? 10.046 -15.529 -4.380 1.00 94.75 220 PRO A C 1
ATOM 1850 O O . PRO A 1 220 ? 10.249 -15.188 -5.541 1.00 94.75 220 PRO A O 1
ATOM 1853 N N . ALA A 1 221 ? 9.046 -15.013 -3.659 1.00 93.81 221 ALA A N 1
ATOM 1854 C CA . ALA A 1 221 ? 8.059 -14.089 -4.222 1.00 93.81 221 ALA A CA 1
ATOM 1855 C C . ALA A 1 221 ? 8.692 -12.757 -4.666 1.00 93.81 221 ALA A C 1
ATOM 1857 O O . ALA A 1 221 ? 8.317 -12.194 -5.694 1.00 93.81 221 ALA A O 1
ATOM 1858 N N . ALA A 1 222 ? 9.688 -12.268 -3.917 1.00 93.94 222 ALA A N 1
ATOM 1859 C CA . ALA A 1 222 ? 10.458 -11.093 -4.316 1.00 93.94 222 ALA A CA 1
ATOM 1860 C C . ALA A 1 222 ? 11.253 -11.350 -5.601 1.00 93.94 222 ALA A C 1
ATOM 1862 O O . ALA A 1 222 ? 11.268 -10.506 -6.498 1.00 93.94 222 ALA A O 1
ATOM 1863 N N . GLN A 1 223 ? 11.869 -12.530 -5.710 1.00 93.62 223 GLN A N 1
ATOM 1864 C CA . GLN A 1 223 ? 12.622 -12.920 -6.897 1.00 93.62 223 GLN A CA 1
ATOM 1865 C C . GLN A 1 223 ? 11.720 -13.035 -8.131 1.00 93.62 223 GLN A C 1
ATOM 1867 O O . GLN A 1 223 ? 12.086 -12.554 -9.200 1.00 93.62 223 GLN A O 1
ATOM 1872 N N . GLU A 1 224 ? 10.537 -13.636 -8.001 1.00 95.31 224 GLU A N 1
ATOM 1873 C CA . GLU A 1 224 ? 9.557 -13.743 -9.089 1.00 95.31 224 GLU A CA 1
ATOM 1874 C C . GLU A 1 224 ? 9.090 -12.369 -9.578 1.00 95.31 224 GLU A C 1
ATOM 1876 O O . GLU A 1 224 ? 9.048 -12.112 -10.787 1.00 95.31 224 GLU A O 1
ATOM 1881 N N . LEU A 1 225 ? 8.788 -11.463 -8.645 1.00 94.75 225 LEU A N 1
ATOM 1882 C CA . LEU A 1 225 ? 8.340 -10.113 -8.968 1.00 94.75 225 LEU A CA 1
ATOM 1883 C C . LEU A 1 225 ? 9.453 -9.304 -9.648 1.00 94.75 225 LEU A C 1
ATOM 1885 O O . LEU A 1 225 ? 9.229 -8.688 -10.690 1.00 94.75 225 LEU A O 1
ATOM 1889 N N . PHE A 1 226 ? 10.676 -9.385 -9.122 1.00 95.81 226 PHE A N 1
ATOM 1890 C CA . PHE A 1 226 ? 11.856 -8.778 -9.734 1.00 95.81 226 PHE A CA 1
ATOM 1891 C C . PHE A 1 226 ? 12.132 -9.334 -11.137 1.00 95.81 226 PHE A C 1
ATOM 1893 O O . PHE A 1 226 ? 12.347 -8.569 -12.080 1.00 95.81 226 PHE A O 1
ATOM 1900 N N . ASN A 1 227 ? 12.074 -10.657 -11.309 1.00 94.19 227 ASN A N 1
ATOM 1901 C CA . ASN A 1 227 ? 12.248 -11.300 -12.609 1.00 94.19 227 ASN A CA 1
ATOM 1902 C C . ASN A 1 227 ? 11.179 -10.823 -13.598 1.00 94.19 227 ASN A C 1
ATOM 1904 O O . ASN A 1 227 ? 11.495 -10.538 -14.750 1.00 94.19 227 ASN A O 1
ATOM 1908 N N . SER A 1 228 ? 9.932 -10.662 -13.161 1.00 95.56 228 SER A N 1
ATOM 1909 C CA . SER A 1 228 ? 8.849 -10.174 -14.025 1.00 95.56 228 SER A CA 1
ATOM 1910 C C . SER A 1 228 ? 9.133 -8.778 -14.602 1.00 95.56 228 SER A C 1
ATOM 1912 O O . SER A 1 228 ? 8.754 -8.494 -15.738 1.00 95.56 228 SER A O 1
ATOM 1914 N N . ILE A 1 229 ? 9.870 -7.938 -13.868 1.00 94.56 229 ILE A N 1
ATOM 1915 C CA . ILE A 1 229 ? 10.297 -6.604 -14.313 1.00 94.56 229 ILE A CA 1
ATOM 1916 C C . ILE A 1 229 ? 11.565 -6.686 -15.175 1.00 94.56 229 ILE A C 1
ATOM 1918 O O . ILE A 1 229 ? 11.620 -6.141 -16.280 1.00 94.56 229 ILE A O 1
ATOM 1922 N N . MET A 1 230 ? 12.600 -7.371 -14.683 1.00 92.88 230 MET A N 1
ATOM 1923 C CA . MET A 1 230 ? 13.954 -7.288 -15.238 1.00 92.88 230 MET A CA 1
ATOM 1924 C C . MET A 1 230 ? 14.260 -8.311 -16.328 1.00 92.88 230 MET A C 1
ATOM 1926 O O . MET A 1 230 ? 15.158 -8.074 -17.135 1.00 92.88 230 MET A O 1
ATOM 1930 N N . ASN A 1 231 ? 13.537 -9.430 -16.408 1.00 91.38 231 ASN A N 1
ATOM 1931 C CA . ASN A 1 231 ? 13.929 -10.557 -17.259 1.00 91.38 231 ASN A CA 1
ATOM 1932 C C . ASN A 1 231 ? 14.004 -10.182 -18.749 1.00 91.38 231 ASN A C 1
ATOM 1934 O O . ASN A 1 231 ? 14.948 -10.568 -19.436 1.00 91.38 231 ASN A O 1
ATOM 1938 N N . ARG A 1 232 ? 13.083 -9.342 -19.245 1.00 90.69 232 ARG A N 1
ATOM 1939 C CA . ARG A 1 232 ? 13.138 -8.822 -20.628 1.00 90.69 232 ARG A CA 1
ATOM 1940 C C . ARG A 1 232 ? 14.431 -8.043 -20.895 1.00 90.69 232 ARG A C 1
ATOM 1942 O O . ARG A 1 232 ? 15.062 -8.223 -21.935 1.00 90.69 232 ARG A O 1
ATOM 1949 N N . THR A 1 233 ? 14.835 -7.202 -19.945 1.00 90.81 233 THR A N 1
ATOM 1950 C CA . THR A 1 233 ? 16.066 -6.405 -20.009 1.00 90.81 233 THR A CA 1
ATOM 1951 C C . THR A 1 233 ? 17.304 -7.295 -19.925 1.00 90.81 233 THR A C 1
ATOM 1953 O O . THR A 1 233 ? 18.188 -7.185 -20.769 1.00 90.81 233 THR A O 1
ATOM 1956 N N . LEU A 1 234 ? 17.353 -8.221 -18.965 1.00 89.25 234 LEU A N 1
ATOM 1957 C CA . LEU A 1 234 ? 18.471 -9.157 -18.795 1.00 89.25 234 LEU A CA 1
ATOM 1958 C C . LEU A 1 234 ? 18.668 -10.031 -20.037 1.00 89.25 234 LEU A C 1
ATOM 1960 O O . LEU A 1 234 ? 19.782 -10.158 -20.541 1.00 89.25 234 LEU A O 1
ATOM 1964 N N . THR A 1 235 ? 17.573 -10.550 -20.590 1.00 88.31 235 THR A N 1
ATOM 1965 C CA . THR A 1 235 ? 17.579 -11.357 -21.814 1.00 88.31 235 THR A CA 1
ATOM 1966 C C . THR A 1 235 ? 18.174 -10.578 -22.992 1.00 88.31 235 THR A C 1
ATOM 1968 O O . THR A 1 235 ? 19.010 -11.108 -23.723 1.00 88.31 235 THR A O 1
ATOM 1971 N N . MET A 1 236 ? 17.826 -9.294 -23.148 1.00 86.06 236 MET A N 1
ATOM 1972 C CA . MET A 1 236 ? 18.417 -8.429 -24.178 1.00 86.06 236 MET A CA 1
ATOM 1973 C C . MET A 1 236 ? 19.944 -8.327 -24.048 1.00 86.06 236 MET A C 1
ATOM 1975 O O . MET A 1 236 ? 20.636 -8.366 -25.065 1.00 86.06 236 MET A O 1
ATOM 1979 N N . PHE A 1 237 ? 20.469 -8.213 -22.824 1.00 81.00 237 PHE A N 1
ATOM 1980 C CA . PHE A 1 237 ? 21.910 -8.133 -22.569 1.00 81.00 237 PHE A CA 1
ATOM 1981 C C . PHE A 1 237 ? 22.643 -9.447 -22.839 1.00 81.00 237 PHE A C 1
ATOM 1983 O O . PHE A 1 237 ? 23.727 -9.429 -23.417 1.00 81.00 237 PHE A O 1
ATOM 1990 N N . VAL A 1 238 ? 22.053 -10.585 -22.468 1.00 78.56 238 VAL A N 1
ATOM 1991 C CA . VAL A 1 238 ? 22.646 -11.902 -22.747 1.00 78.56 238 VAL A CA 1
ATOM 1992 C C . VAL A 1 238 ? 22.766 -12.118 -24.257 1.00 78.56 238 VAL A C 1
ATOM 1994 O O . VAL A 1 238 ? 23.840 -12.462 -24.749 1.00 78.56 238 VAL A O 1
ATOM 1997 N N . PHE A 1 239 ? 21.705 -11.833 -25.018 1.00 74.12 239 PHE A N 1
ATOM 1998 C CA . PHE A 1 239 ? 21.734 -11.977 -26.475 1.00 74.12 239 PHE A CA 1
ATOM 1999 C C . PHE A 1 239 ? 22.671 -10.979 -27.168 1.00 74.12 239 PHE A C 1
ATOM 2001 O O . PHE A 1 239 ? 23.341 -11.344 -28.137 1.00 74.12 239 PHE A O 1
ATOM 2008 N N . SER A 1 240 ? 22.744 -9.729 -26.699 1.00 69.62 240 SER A N 1
ATOM 2009 C CA . SER A 1 240 ? 23.628 -8.718 -27.294 1.00 69.62 240 SER A CA 1
ATOM 2010 C C . SER A 1 240 ? 25.105 -8.988 -26.996 1.00 69.62 240 SER A C 1
ATOM 2012 O O . SER A 1 240 ? 25.949 -8.834 -27.883 1.00 69.62 240 SER A O 1
ATOM 2014 N N . SER A 1 241 ? 25.418 -9.454 -25.785 1.00 65.12 241 SER A N 1
ATOM 2015 C CA . SER A 1 241 ? 26.767 -9.859 -25.390 1.00 65.12 241 SER A CA 1
ATOM 2016 C C . SER A 1 241 ? 27.224 -11.100 -26.155 1.00 65.12 241 SER A C 1
ATOM 2018 O O . SER A 1 241 ? 28.344 -11.109 -26.658 1.00 65.12 241 SER A O 1
ATOM 2020 N N . TRP A 1 242 ? 26.352 -12.101 -26.317 1.00 61.34 242 TRP A N 1
ATOM 2021 C CA . TRP A 1 242 ? 26.657 -13.307 -27.092 1.00 61.34 242 TRP A CA 1
ATOM 2022 C C . TRP A 1 242 ? 26.926 -12.993 -28.570 1.00 61.34 242 TRP A C 1
ATOM 2024 O O . TRP A 1 242 ? 27.927 -13.441 -29.126 1.00 61.34 242 TRP A O 1
ATOM 2034 N N . ARG A 1 243 ? 26.097 -12.141 -29.192 1.00 61.56 243 ARG A N 1
ATOM 2035 C CA . ARG A 1 243 ? 26.312 -11.687 -30.577 1.00 61.56 243 ARG A CA 1
ATOM 2036 C C . ARG A 1 243 ? 27.634 -10.929 -30.736 1.00 61.56 243 ARG A C 1
ATOM 2038 O O . ARG A 1 243 ? 28.369 -11.188 -31.682 1.00 61.56 243 ARG A O 1
ATOM 2045 N N . SER A 1 244 ? 27.949 -10.034 -29.801 1.00 63.41 244 SER A N 1
ATOM 2046 C CA . SER A 1 244 ? 29.193 -9.254 -29.845 1.00 63.41 244 SER A CA 1
ATOM 2047 C C . SER A 1 244 ? 30.429 -10.142 -29.659 1.00 63.41 244 SER A C 1
ATOM 2049 O O . SER A 1 244 ? 31.428 -9.941 -30.340 1.00 63.41 244 SER A O 1
ATOM 2051 N N . GLY A 1 245 ? 30.354 -11.159 -28.792 1.00 60.84 245 GLY A N 1
ATOM 2052 C CA . GLY A 1 245 ? 31.424 -12.147 -28.620 1.00 60.84 245 GLY A CA 1
ATOM 2053 C C . GLY A 1 245 ? 31.707 -12.936 -29.902 1.00 60.84 245 GLY A C 1
ATOM 2054 O O . GLY A 1 245 ? 32.862 -13.080 -30.286 1.00 60.84 245 GLY A O 1
ATOM 2055 N N . ILE A 1 246 ? 30.661 -13.357 -30.620 1.00 59.56 246 ILE A N 1
ATOM 2056 C CA . ILE A 1 246 ? 30.797 -14.032 -31.922 1.00 59.56 246 ILE A CA 1
ATOM 2057 C C . ILE A 1 246 ? 31.425 -13.108 -32.976 1.00 59.56 246 ILE A C 1
ATOM 2059 O O . ILE A 1 246 ? 32.276 -13.548 -33.742 1.00 59.56 246 ILE A O 1
ATOM 2063 N N . GLU A 1 247 ? 31.041 -11.831 -33.022 1.00 59.31 247 GLU A N 1
ATOM 2064 C CA . GLU A 1 247 ? 31.613 -10.861 -33.970 1.00 59.31 247 GLU A CA 1
ATOM 2065 C C . GLU A 1 247 ? 33.087 -10.528 -33.682 1.00 59.31 247 GLU A C 1
ATOM 2067 O O . GLU A 1 247 ? 33.841 -10.217 -34.608 1.00 59.31 247 GLU A O 1
ATOM 2072 N N . VAL A 1 248 ? 33.507 -10.573 -32.415 1.00 59.97 248 VAL A N 1
ATOM 2073 C CA . VAL A 1 248 ? 34.912 -10.396 -32.015 1.00 59.97 248 VAL A CA 1
ATOM 2074 C C . VAL A 1 248 ? 35.731 -11.640 -32.364 1.00 59.97 248 VAL A C 1
ATOM 2076 O O . VAL A 1 248 ? 36.786 -11.508 -32.982 1.00 59.97 248 VAL A O 1
ATOM 2079 N N . GLU A 1 249 ? 35.225 -12.839 -32.062 1.00 55.34 249 GLU A N 1
ATOM 2080 C CA . GLU A 1 249 ? 35.891 -14.101 -32.414 1.00 55.34 249 GLU A CA 1
ATOM 2081 C C . GLU A 1 249 ? 35.990 -14.276 -33.941 1.00 55.34 249 GLU A C 1
ATOM 2083 O O . GLU A 1 249 ? 37.025 -14.680 -34.468 1.00 55.34 249 GLU A O 1
ATOM 2088 N N . GLY A 1 250 ? 34.940 -13.886 -34.674 1.00 55.81 250 GLY A N 1
ATOM 2089 C CA . GLY A 1 250 ? 34.918 -13.883 -36.137 1.00 55.81 250 GLY A CA 1
ATOM 2090 C C . GLY A 1 250 ? 35.956 -12.938 -36.747 1.00 55.81 250 GLY A C 1
ATOM 2091 O O . GLY A 1 250 ? 36.680 -13.338 -37.658 1.00 55.81 250 GLY A O 1
ATOM 2092 N N . ARG A 1 251 ? 36.095 -11.715 -36.211 1.00 57.28 251 ARG A N 1
ATOM 2093 C CA . ARG A 1 251 ? 37.141 -10.770 -36.643 1.00 57.28 251 ARG A CA 1
ATOM 2094 C C . ARG A 1 251 ? 38.549 -11.274 -36.331 1.00 57.28 251 ARG A C 1
ATOM 2096 O O . ARG A 1 251 ? 39.424 -11.145 -37.182 1.00 57.28 251 ARG A O 1
ATOM 2103 N N . ARG A 1 252 ? 38.759 -11.902 -35.168 1.00 52.47 252 ARG A N 1
ATOM 2104 C CA . ARG A 1 252 ? 40.053 -12.504 -34.811 1.00 52.47 252 ARG A CA 1
ATOM 2105 C C . ARG A 1 252 ? 40.427 -13.644 -35.761 1.00 52.47 252 ARG A C 1
ATOM 2107 O O . ARG A 1 252 ? 41.547 -13.681 -36.258 1.00 52.47 252 ARG A O 1
ATOM 2114 N N . GLY A 1 253 ? 39.469 -14.510 -36.095 1.00 55.97 253 GLY A N 1
ATOM 2115 C CA . GLY A 1 253 ? 39.671 -15.593 -37.061 1.00 55.97 253 GLY A CA 1
ATOM 2116 C C . GLY A 1 253 ? 39.932 -15.110 -38.496 1.00 55.97 253 GLY A C 1
ATOM 2117 O O . GLY A 1 253 ? 40.703 -15.734 -39.226 1.00 55.97 253 GLY A O 1
ATOM 2118 N N . GLU A 1 254 ? 39.328 -13.998 -38.926 1.00 59.66 254 GLU A N 1
ATOM 2119 C CA . GLU A 1 254 ? 39.639 -13.374 -40.222 1.00 59.66 254 GLU A CA 1
ATOM 2120 C C . GLU A 1 254 ? 41.029 -12.726 -40.248 1.00 59.66 254 GLU A C 1
ATOM 2122 O O . GLU A 1 254 ? 41.730 -12.809 -41.260 1.00 59.66 254 GLU A O 1
ATOM 2127 N N . GLU A 1 255 ? 41.449 -12.105 -39.148 1.00 55.06 255 GLU A N 1
ATOM 2128 C CA . GLU A 1 255 ? 42.761 -11.472 -39.020 1.00 55.06 255 GLU A CA 1
ATOM 2129 C C . GLU A 1 255 ? 43.894 -12.509 -38.981 1.00 55.06 255 GLU A C 1
ATOM 2131 O O . GLU A 1 255 ? 44.864 -12.384 -39.730 1.00 55.06 255 GLU A O 1
ATOM 2136 N N . GLU A 1 256 ? 43.719 -13.608 -38.241 1.00 60.41 256 GLU A N 1
ATOM 2137 C CA . GLU A 1 256 ? 44.639 -14.755 -38.236 1.00 60.41 256 GLU A CA 1
ATOM 2138 C C . GLU A 1 256 ? 44.772 -15.393 -39.637 1.00 60.41 256 GLU A C 1
ATOM 2140 O O . GLU A 1 256 ? 45.878 -15.725 -40.074 1.00 60.41 256 GLU A O 1
ATOM 2145 N N . ARG A 1 257 ? 43.675 -15.492 -40.408 1.00 56.81 257 ARG A N 1
ATOM 2146 C CA . ARG A 1 257 ? 43.727 -15.960 -41.809 1.00 56.81 257 ARG A CA 1
ATOM 2147 C C . ARG A 1 257 ? 44.469 -14.992 -42.730 1.00 56.81 257 ARG A C 1
ATOM 2149 O O . ARG A 1 257 ? 45.250 -15.448 -43.562 1.00 56.81 257 ARG A O 1
ATOM 2156 N N . ARG A 1 258 ? 44.268 -13.676 -42.588 1.00 58.22 258 ARG A N 1
ATOM 2157 C CA . ARG A 1 258 ? 44.998 -12.669 -43.384 1.00 58.22 258 ARG A CA 1
ATOM 2158 C C . ARG A 1 258 ? 46.494 -12.679 -43.090 1.00 58.22 258 ARG A C 1
ATOM 2160 O O . ARG A 1 258 ? 47.285 -12.548 -44.023 1.00 58.22 258 ARG A O 1
ATOM 2167 N N . ILE A 1 259 ? 46.882 -12.859 -41.829 1.00 64.56 259 ILE A N 1
ATOM 2168 C CA . ILE A 1 259 ? 48.289 -12.989 -41.429 1.00 64.56 259 ILE A CA 1
ATOM 2169 C C . ILE A 1 259 ? 48.888 -14.262 -42.045 1.00 64.56 259 ILE A C 1
ATOM 2171 O O . ILE A 1 259 ? 49.901 -14.177 -42.739 1.00 64.56 259 ILE A O 1
ATOM 2175 N N . GLY A 1 260 ? 48.205 -15.407 -41.933 1.00 64.38 260 GLY A N 1
ATOM 2176 C CA . GLY A 1 260 ? 48.666 -16.672 -42.520 1.00 64.38 260 GLY A CA 1
ATOM 2177 C C . GLY A 1 260 ? 48.679 -16.713 -44.061 1.00 64.38 260 GLY A C 1
ATOM 2178 O O . GLY A 1 260 ? 49.428 -17.487 -44.663 1.00 64.38 260 GLY A O 1
ATOM 2179 N N . GLU A 1 261 ? 47.868 -15.900 -44.742 1.00 64.12 261 GLU A N 1
ATOM 2180 C CA . GLU A 1 261 ? 47.961 -15.689 -46.196 1.00 64.12 261 GLU A CA 1
ATOM 2181 C C . GLU A 1 261 ? 49.085 -14.713 -46.577 1.00 64.12 261 GLU A C 1
ATOM 2183 O O . GLU A 1 261 ? 49.737 -14.892 -47.610 1.00 64.12 261 GLU A O 1
ATOM 2188 N N . GLY A 1 262 ? 49.339 -13.699 -45.746 1.00 60.62 262 GLY A N 1
ATOM 2189 C CA . GLY A 1 262 ? 50.448 -12.757 -45.899 1.00 60.62 262 GLY A CA 1
ATOM 2190 C C . GLY A 1 262 ? 51.814 -13.427 -45.752 1.00 60.62 262 GLY A C 1
ATOM 2191 O O . GLY A 1 262 ? 52.700 -13.190 -46.576 1.00 60.62 262 GLY A O 1
ATOM 2192 N N . GLU A 1 263 ? 51.963 -14.319 -44.772 1.00 59.31 263 GLU A N 1
ATOM 2193 C CA . GLU A 1 263 ? 53.172 -15.125 -44.562 1.00 59.31 263 GLU A CA 1
ATOM 2194 C C . GLU A 1 263 ? 53.408 -16.100 -45.721 1.00 59.31 263 GLU A C 1
ATOM 2196 O O . GLU A 1 263 ? 54.486 -16.087 -46.313 1.00 59.31 263 GLU A O 1
ATOM 2201 N N . ARG A 1 264 ? 52.375 -16.822 -46.181 1.00 56.94 264 ARG A N 1
ATOM 2202 C CA . ARG A 1 264 ? 52.478 -17.693 -47.370 1.00 56.94 264 ARG A CA 1
ATOM 2203 C C . ARG A 1 264 ? 52.832 -16.946 -48.658 1.00 56.94 264 ARG A C 1
ATOM 2205 O O . ARG A 1 264 ? 53.437 -17.519 -49.565 1.00 56.94 264 ARG A O 1
ATOM 2212 N N . ARG A 1 265 ? 52.454 -15.670 -48.784 1.00 57.31 265 ARG A N 1
ATOM 2213 C CA . ARG A 1 265 ? 52.856 -14.819 -49.920 1.00 57.31 265 ARG A CA 1
ATOM 2214 C C . ARG A 1 265 ? 54.295 -14.311 -49.806 1.00 57.31 265 ARG A C 1
ATOM 2216 O O . ARG A 1 265 ? 54.905 -14.081 -50.849 1.00 57.31 265 ARG A O 1
ATOM 2223 N N . ARG A 1 266 ? 54.831 -14.134 -48.594 1.00 54.81 266 ARG A N 1
ATOM 2224 C CA . ARG A 1 266 ? 56.249 -13.801 -48.364 1.00 54.81 266 ARG A CA 1
ATOM 2225 C C . ARG A 1 266 ? 57.150 -15.008 -48.606 1.00 54.81 266 ARG A C 1
ATOM 2227 O O . ARG A 1 266 ? 58.100 -14.892 -49.367 1.00 54.81 266 ARG A O 1
ATOM 2234 N N . GLU A 1 267 ? 56.758 -16.178 -48.116 1.00 56.31 267 GLU A N 1
ATOM 2235 C CA . GLU A 1 267 ? 57.479 -17.441 -48.324 1.00 56.31 267 GLU A CA 1
ATOM 2236 C C . GLU A 1 267 ? 57.575 -17.813 -49.819 1.00 56.31 267 GLU A C 1
ATOM 2238 O O . GLU A 1 267 ? 58.616 -18.247 -50.305 1.00 56.31 267 GLU A O 1
ATOM 2243 N N . LYS A 1 268 ? 56.532 -17.511 -50.611 1.00 57.34 268 LYS A N 1
ATOM 2244 C CA . LYS A 1 268 ? 56.563 -17.647 -52.082 1.00 57.34 268 LYS A CA 1
ATOM 2245 C C . LYS A 1 268 ? 57.445 -16.628 -52.817 1.00 57.34 268 LYS A C 1
ATOM 2247 O O . LYS A 1 268 ? 57.760 -16.862 -53.980 1.00 57.34 268 LYS A O 1
ATOM 2252 N N . ARG A 1 269 ? 57.813 -15.502 -52.195 1.00 55.44 269 ARG A N 1
ATOM 2253 C CA . ARG A 1 269 ? 58.739 -14.501 -52.768 1.00 55.44 269 ARG A CA 1
ATOM 2254 C C . ARG A 1 269 ? 60.196 -14.734 -52.366 1.00 55.44 269 ARG A C 1
ATOM 2256 O O . ARG A 1 269 ? 61.072 -14.205 -53.039 1.00 55.44 269 ARG A O 1
ATOM 2263 N N . GLU A 1 270 ? 60.442 -15.502 -51.308 1.00 54.28 270 GLU A N 1
ATOM 2264 C CA . GLU A 1 270 ? 61.784 -15.805 -50.786 1.00 54.28 270 GLU A CA 1
ATOM 2265 C C . GLU A 1 270 ? 62.346 -17.154 -51.271 1.00 54.28 270 GLU A C 1
ATOM 2267 O O . GLU A 1 270 ? 63.491 -17.484 -50.970 1.00 54.28 270 GLU A O 1
ATOM 2272 N N . LEU A 1 271 ? 61.592 -17.916 -52.074 1.00 53.53 271 LEU A N 1
ATOM 2273 C CA . LEU A 1 271 ? 62.108 -19.104 -52.761 1.00 53.53 271 LEU A CA 1
ATOM 2274 C C . LEU A 1 271 ? 63.205 -18.701 -53.771 1.00 53.53 271 LEU A C 1
ATOM 2276 O O . LEU A 1 271 ? 62.915 -17.955 -54.711 1.00 53.53 271 LEU A O 1
ATOM 2280 N N . PRO A 1 272 ? 64.452 -19.185 -53.619 1.00 49.97 272 PRO A N 1
ATOM 2281 C CA . PRO A 1 272 ? 65.520 -18.877 -54.556 1.00 49.97 272 PRO A CA 1
ATOM 2282 C C . PRO A 1 272 ? 65.226 -19.551 -55.899 1.00 49.97 272 PRO A C 1
ATOM 2284 O O . PRO A 1 272 ? 64.962 -20.750 -55.959 1.00 49.97 272 PRO A O 1
ATOM 2287 N N . THR A 1 273 ? 65.287 -18.784 -56.989 1.00 57.97 273 THR A N 1
ATOM 2288 C CA . THR A 1 273 ? 65.370 -19.331 -58.351 1.00 57.97 273 THR A CA 1
ATOM 2289 C C . THR A 1 273 ? 66.506 -20.351 -58.403 1.00 57.97 273 THR A C 1
ATOM 2291 O O . THR A 1 273 ? 67.658 -19.992 -58.157 1.00 57.97 273 THR A O 1
ATOM 2294 N N . GLU A 1 274 ? 66.174 -21.611 -58.692 1.00 48.69 274 GLU A N 1
ATOM 2295 C CA . GLU A 1 274 ? 67.142 -22.702 -58.811 1.00 48.69 274 GLU A CA 1
ATOM 2296 C C . GLU A 1 274 ? 68.284 -22.332 -59.778 1.00 48.69 274 GLU A C 1
ATOM 2298 O O . GLU A 1 274 ? 68.032 -21.768 -60.852 1.00 48.69 274 GLU A O 1
ATOM 2303 N N . PRO A 1 275 ? 69.548 -22.652 -59.449 1.00 46.12 275 PRO A N 1
ATOM 2304 C CA . PRO A 1 275 ? 70.644 -22.484 -60.387 1.00 46.12 275 PRO A CA 1
ATOM 2305 C C . PRO A 1 275 ? 70.510 -23.505 -61.525 1.00 46.12 275 PRO A C 1
ATOM 2307 O O . PRO A 1 275 ? 70.461 -24.713 -61.298 1.00 46.12 275 PRO A O 1
ATOM 2310 N N . LYS A 1 276 ? 70.486 -23.014 -62.771 1.00 50.31 276 LYS A N 1
ATOM 2311 C CA . LYS A 1 276 ? 70.586 -23.849 -63.975 1.00 50.31 276 LYS A CA 1
ATOM 2312 C C . LYS A 1 276 ? 71.904 -24.631 -63.946 1.00 50.31 276 LYS A C 1
ATOM 2314 O O . LYS A 1 276 ? 72.967 -24.052 -64.152 1.00 50.31 276 LYS A O 1
ATOM 2319 N N . PHE A 1 277 ? 71.826 -25.941 -63.729 1.00 41.78 277 PHE A N 1
ATOM 2320 C CA . PHE A 1 277 ? 72.933 -26.864 -63.969 1.00 41.78 277 PHE A CA 1
ATOM 2321 C C . PHE A 1 277 ? 73.093 -27.074 -65.483 1.00 41.78 277 PHE A C 1
ATOM 2323 O O . PHE A 1 277 ? 72.249 -27.701 -66.120 1.00 41.78 277 PHE A O 1
ATOM 2330 N N . CYS A 1 278 ? 74.169 -26.536 -66.062 1.00 44.00 278 CYS A N 1
ATOM 2331 C CA . CYS A 1 278 ? 74.661 -26.934 -67.381 1.00 44.00 278 CYS A CA 1
ATOM 2332 C C . CYS A 1 278 ? 75.590 -28.138 -67.174 1.00 44.00 278 CYS A C 1
ATOM 2334 O O . CYS A 1 278 ? 76.667 -27.990 -66.600 1.00 44.00 278 CYS A O 1
ATOM 2336 N N . GLY A 1 279 ? 75.144 -29.325 -67.581 1.00 39.66 279 GLY A N 1
ATOM 2337 C CA . GLY A 1 279 ? 75.977 -30.518 -67.695 1.00 39.66 279 GLY A CA 1
ATOM 2338 C C . GLY A 1 279 ? 76.211 -30.816 -69.170 1.00 39.66 279 GLY A C 1
ATOM 2339 O O . GLY A 1 279 ? 75.284 -31.237 -69.858 1.00 39.66 279 GLY A O 1
ATOM 2340 N N . ASP A 1 280 ? 77.433 -30.558 -69.632 1.00 42.28 280 ASP A N 1
ATOM 2341 C CA . ASP A 1 280 ? 77.965 -31.043 -70.906 1.00 42.28 280 ASP A CA 1
ATOM 2342 C C . ASP A 1 280 ? 78.061 -32.575 -70.907 1.00 42.28 280 ASP A C 1
ATOM 2344 O O . ASP A 1 280 ? 78.352 -33.188 -69.876 1.00 42.28 280 ASP A O 1
ATOM 2348 N N . GLY A 1 281 ? 77.862 -33.195 -72.074 1.00 40.03 281 GLY A N 1
ATOM 2349 C CA . GLY A 1 281 ? 78.096 -34.630 -72.233 1.00 40.03 281 GLY A CA 1
ATOM 2350 C C . GLY A 1 281 ? 77.641 -35.254 -73.552 1.00 40.03 281 GLY A C 1
ATOM 2351 O O . GLY A 1 281 ? 76.737 -36.080 -73.556 1.00 40.03 281 GLY A O 1
ATOM 2352 N N . ASP A 1 282 ? 78.346 -34.900 -74.629 1.00 39.62 282 ASP A N 1
ATOM 2353 C CA . ASP A 1 282 ? 78.737 -35.767 -75.754 1.00 39.62 282 ASP A CA 1
ATOM 2354 C C . ASP A 1 282 ? 77.694 -36.415 -76.688 1.00 39.62 282 ASP A C 1
ATOM 2356 O O . ASP A 1 282 ? 77.054 -37.420 -76.363 1.00 39.62 282 ASP A O 1
ATOM 2360 N N . ARG A 1 283 ? 77.763 -36.030 -77.976 1.00 37.66 283 ARG A N 1
ATOM 2361 C CA . ARG A 1 283 ? 78.483 -36.825 -79.004 1.00 37.66 283 ARG A CA 1
ATOM 2362 C C . ARG A 1 283 ? 78.401 -36.210 -80.405 1.00 37.66 283 ARG A C 1
ATOM 2364 O O . ARG A 1 283 ? 77.312 -35.877 -80.847 1.00 37.66 283 ARG A O 1
ATOM 2371 N N . HIS A 1 284 ? 79.546 -36.161 -81.094 1.00 35.38 284 HIS A N 1
ATOM 2372 C CA . HIS A 1 284 ? 79.793 -36.505 -82.516 1.00 35.38 284 HIS A CA 1
ATOM 2373 C C . HIS A 1 284 ? 81.225 -36.031 -82.850 1.00 35.38 284 HIS A C 1
ATOM 2375 O O . HIS A 1 284 ? 81.476 -34.837 -82.904 1.00 35.38 284 HIS A O 1
ATOM 2381 N N . VAL A 1 285 ? 82.268 -36.870 -82.787 1.00 41.34 285 VAL A N 1
ATOM 2382 C CA . VAL A 1 285 ? 82.774 -37.807 -83.820 1.00 41.34 285 VAL A CA 1
ATOM 2383 C C . VAL A 1 285 ? 82.659 -37.265 -85.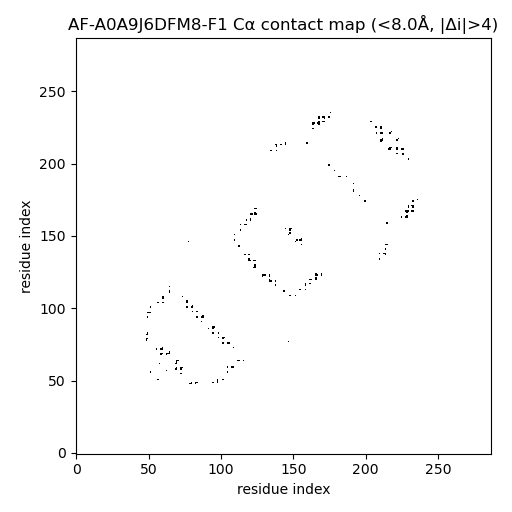254 1.00 41.34 285 VAL A C 1
ATOM 2385 O O . VAL A 1 285 ? 81.567 -37.304 -85.814 1.00 41.34 285 VAL A O 1
ATOM 2388 N N . LEU A 1 286 ? 83.782 -36.848 -85.860 1.00 37.53 286 LEU A N 1
ATOM 2389 C CA . LEU A 1 286 ? 84.448 -37.538 -86.987 1.00 37.53 286 LEU A CA 1
ATOM 2390 C C . LEU A 1 286 ? 85.552 -36.674 -87.650 1.00 37.53 286 LEU A C 1
ATOM 2392 O O . LEU A 1 286 ? 85.296 -35.527 -88.001 1.00 37.53 286 LEU A O 1
ATOM 2396 N N . PHE A 1 287 ? 86.687 -37.350 -87.895 1.00 38.53 287 PHE A N 1
ATOM 2397 C CA . PHE A 1 287 ? 87.869 -37.053 -88.733 1.00 38.53 287 PHE A CA 1
ATOM 2398 C C . PHE A 1 287 ? 88.881 -35.993 -88.286 1.00 38.53 287 PHE A C 1
ATOM 2400 O O . PHE A 1 287 ? 88.541 -34.796 -88.204 1.00 38.53 287 PHE A O 1
#

Sequence (287 aa):
MENMLKTFQEDLGSISHEILTLQQQSVSMNLRLKNRQAVRGELSQFVDDIIVPESMILNILETPVTEKEFLEQLYVLDHKISFVKEQSFKDSRSCQDVRDILEKLKLKAIGKIREYLLQKVYLFRKPMTNYQVPQNAMLKHKFFYQFLMTHEREVAREIRDEYVDTMGKILFSYFKTYTNRLMKLQYPFESLFRSQQYALLDNACREYLFVTEFFMVTGPAAQELFNSIMNRTLTMFVFSSWRSGIEVEGRRGEEERRIGEGERRREKRELPTEPKFCGDGDRHVLF

Foldseek 3Di:
DVVVVVVVVVVVVVVVVVVVVVVVVVVVVVVVVVVVVVVVVVVVVVCVLQDDDPVLVCCLQPPQPLDPSNVVSLVSLLSSQVVLVVCVVVVDPSSVVSNVVSVVSLVSNLVNLLVVLVVLLVQLVDPPDPNVVSLVVLLVVLVSLVSCVVPPVVSNVVSLVSNLVSLLVSLQVVLVVVLVVLVVDPDDPVVSLVVSVVVLVVVLVVVLVSQCRSNVDDDPVSVVSSCSRCVSVVVVVVVVVVVVVVVVVVVVVVVVVVVVVVVVVVVVVPDDDDDDDDDDDDDDDDD

Organism: Rhipicephalus microplus (NCBI:txid6941)

Solvent-accessible surface area (backbone atoms only — not comparable to full-atom values): 16105 Å² total; per-residue (Å²): 112,68,70,61,54,50,50,52,51,51,50,52,50,50,50,51,49,51,51,50,50,52,50,52,49,50,52,53,50,51,52,54,49,51,54,51,51,54,53,49,51,57,52,48,52,54,47,65,53,65,59,80,55,67,68,56,53,49,38,61,73,69,47,56,83,88,42,67,66,30,53,56,50,48,53,54,49,53,51,34,53,51,50,45,60,66,49,57,82,68,74,50,64,72,51,58,71,44,44,62,56,52,50,53,52,48,53,51,44,52,52,56,49,50,52,53,53,48,52,46,50,57,52,58,75,43,84,92,52,66,58,64,59,50,49,53,56,49,50,76,48,32,64,56,52,53,51,27,55,74,77,38,52,68,63,42,47,50,51,49,53,54,39,36,56,52,49,22,52,49,54,31,53,51,49,55,52,48,52,60,54,51,73,71,47,98,63,60,65,68,62,54,50,53,53,51,52,52,55,51,49,55,52,50,53,53,48,45,53,49,50,28,63,50,71,70,37,60,70,70,61,31,52,53,55,44,42,68,27,44,43,70,40,53,51,53,50,54,55,52,51,53,52,51,51,51,53,51,53,50,51,52,54,53,49,56,49,52,51,56,50,51,50,55,55,49,58,68,68,67,60,76,82,76,81,85,81,85,79,86,81,87,89,80,91,84,135

InterPro domains:
  IPR007258 Vps52 [PTHR14190] (1-187)
  IPR048319 Vps52, coiled-coil domain [PF04129] (1-148)
  IPR048361 Vps52, C-terminal [PF20655] (185-237)

Radius of gyration: 44.55 Å; Cα contacts (8 Å, |Δi|>4): 129; chains: 1; bounding box: 114×53×180 Å

Nearest PDB structures (foldseek):
  5ulo-assembly1_B  TM=3.651E-01  e=1.794E+00  Homo sapiens
  5ulo-assembly1_A  TM=3.623E-01  e=1.985E+00  Homo sapiens
  1qja-assembly1_B  TM=2.924E-01  e=2.559E+00  Homo sapiens

pLDDT: mean 84.7, std 15.36, range [35.38, 97.75]